Protein 1E7N (pdb70)

Foldseek 3Di:
DWWKKKFALAFPRDHDIFMDGFWDQFPCVSVRPFRRWMATCQAWKWWAQHGHNDHDIWIRHHDIGRGQCRTPVDVPDRHTTIMGGDDDD/DFWKKKFAQAFPRDHDMFMDRFKDQFPVVRVRPFGHWMATQQAWKKWALHGRRDHDIWTRHHGIGRGQCSTDDPPDDSHTTIMGGDDDD

GO terms:
  GO:0005212 structural constituent of eye lens (F, IDA)
  GO:0043010 camera-type eye development (P, IMP)
  GO:0007601 visual perception (P, IMP)
  GO:0042802 identical protein binding (F, IPI)

InterPro domains:
  IPR001064 Beta/gamma crystallin [PF00030] (18-100)
  IPR001064 Beta/gamma crystallin [PF00030] (108-190)
  IPR001064 Beta/gamma crystallin [PR01367] (54-73)
  IPR001064 Beta/gamma crystallin [PR01367] (74-88)
  IPR001064 Beta/gamma crystallin [PR01367] (109-128)
  IPR001064 Beta/gamma crystallin [PR01367] (168-177)
  IPR001064 Beta/gamma crystallin [PS50915] (17-56)
  IPR001064 Beta/gamma crystallin [PS50915] (57-101)
  IPR001064 Beta/gamma crystallin [PS50915] (107-148)
  IPR001064 Beta/gamma crystallin [PS50915] (149-191)
  IPR001064 Beta/gamma crystallin [SM00247] (18-100)
  IPR001064 Beta/gamma crystallin [SM00247] (108-190)
  IPR011024 Gamma-crystallin-like [SSF49695] (17-191)
  IPR050252 Beta/Gamma-Crystallin [PTHR11818] (18-202)

Sequence (178 aa):
LNPKIIIFEQENFQGHSHELSGPCPNLKETGMEKAGSVLVQAGPWVGYEQANCKGEQFVFEKGEYPRWDSWTSSRRTDSLSSLRPIKVDLNPKIIIFEQENFQGHSHELSGPCPNLKETGMEKAGSVLVQAGPWVGYEQANCKGEQFVFEKGEYPRWDSWTSSRRTDSLSSLRPIKVD

Nearest PDB structures (foldseek):
  1e7n-assembly1_B  TM=9.962E-01  e=2.496E-16  Mus musculus
  1bd7-assembly1_A  TM=9.843E-01  e=2.765E-14  Rattus norvegicus
  1ytq-assembly1_A  TM=9.672E-01  e=2.472E-14  Homo sapiens
  8h0r-assembly1_A  TM=9.674E-01  e=5.367E-12  Mus musculus
  1oki-assembly1_B  TM=9.691E-01  e=1.842E-11  Homo sapiens

Radius of gyration: 16.04 Å; Cα contacts (8 Å, |Δi|>4): 507; chains: 2; bounding box: 40×38×27 Å

Secondary structure (DSSP, 8-state):
---EEEEEEEGGGEEEEEEESS-BS-GGGGT-S---EEEEEE--EEEEEETTTEEEEEEE-SEEE-STTSS-SSTT-----EEEEPPP-/---EEEEEEEGGGEEEEEEESS-BS-GGGGT-S---EEEEEE--EEEEEETTTEEEEEEE-SEEE-SHHHH--S-S-----EEEEPPP-

B-factor: mean 21.54, std 11.89, range [1.0, 64.9]

Solvent-accessible surface area: 9033 Å² total; per-residue (Å²): 141,123,36,63,0,19,2,28,17,88,74,82,53,107,48,134,61,24,106,24,81,22,103,12,73,34,2,137,135,47,49,17,153,119,9,14,0,0,36,3,68,30,13,2,0,0,0,14,54,88,41,99,36,117,1,11,16,3,9,0,7,140,28,120,28,53,109,97,58,47,8,4,98,40,85,92,34,88,45,6,27,0,0,41,25,7,147,72,115,154,77,38,71,0,20,1,33,11,74,84,86,55,109,51,140,61,24,105,21,85,21,101,15,80,52,2,163,148,48,43,18,148,101,6,7,0,0,44,3,63,25,16,3,0,0,0,14,25,94,31,77,51,112,19,2,21,1,7,0,20,138,28,118,28,48,117,93,64,52,5,7,46,22,216,103,34,70,42,5,28,0,1,43,30,7,132,68,110

Structure (mmCIF, N/CA/C/O backbone):
data_1E7N
#
_entry.id   1E7N
#
_cell.length_a   110.960
_cell.length_b   110.960
_cell.length_c   29.880
_cell.angle_alpha   90.00
_cell.angle_beta   90.00
_cell.angle_gamma   120.00
#
_symmetry.space_group_name_H-M   'P 65'
#
loop_
_entity.id
_entity.type
_entity.pdbx_description
1 polymer 'BETA-CRYSTALLIN B2'
2 water water
#
loop_
_atom_site.group_PDB
_atom_site.id
_atom_site.type_symbol
_atom_site.label_atom_id
_atom_site.label_alt_id
_atom_site.label_comp_id
_atom_site.label_asym_id
_atom_site.label_entity_id
_atom_site.label_seq_id
_atom_site.pdbx_PDB_ins_code
_atom_site.Cartn_x
_atom_site.Cartn_y
_atom_site.Cartn_z
_atom_site.occupancy
_atom_site.B_iso_or_equiv
_atom_site.auth_seq_id
_atom_site.auth_comp_id
_atom_site.auth_asym_id
_atom_site.auth_atom_id
_atom_site.pdbx_PDB_model_num
ATOM 1 N N . LEU A 1 14 ? 21.439 16.068 26.944 1.00 43.29 -2 LEU A N 1
ATOM 2 C CA . LEU A 1 14 ? 21.574 14.604 27.187 1.00 42.78 -2 LEU A CA 1
ATOM 3 C C . LEU A 1 14 ? 23.042 14.183 27.198 1.00 41.97 -2 LEU A C 1
ATOM 4 O O . LEU A 1 14 ? 23.537 13.691 28.219 1.00 42.89 -2 LEU A O 1
ATOM 6 N N . ASN A 1 15 ? 23.738 14.380 26.075 1.00 39.04 -1 ASN A N 1
ATOM 7 C CA . ASN A 1 15 ? 25.152 14.007 25.978 1.00 34.98 -1 ASN A CA 1
ATOM 8 C C . ASN A 1 15 ? 26.021 14.973 25.165 1.00 30.12 -1 ASN A C 1
ATOM 9 O O . ASN A 1 15 ? 26.380 14.692 24.024 1.00 28.88 -1 ASN A O 1
ATOM 14 N N . PRO A 1 16 ? 26.385 16.120 25.754 1.00 26.04 1 PRO A N 1
ATOM 15 C CA . PRO A 1 16 ? 27.214 17.110 25.059 1.00 22.91 1 PRO A CA 1
ATOM 16 C C . PRO A 1 16 ? 28.598 16.556 24.754 1.00 19.54 1 PRO A C 1
ATOM 17 O O . PRO A 1 16 ? 29.171 15.824 25.554 1.00 19.71 1 PRO A O 1
ATOM 21 N N . LYS A 1 17 ? 29.135 16.912 23.598 1.00 18.40 2 LYS A N 1
ATOM 22 C CA . LYS A 1 17 ? 30.457 16.451 23.216 1.00 18.29 2 LYS A CA 1
ATOM 23 C C . LYS A 1 17 ? 31.103 17.480 22.303 1.00 16.46 2 LYS A C 1
ATOM 24 O O . LYS A 1 17 ? 30.567 17.818 21.246 1.00 16.71 2 LYS A O 1
ATOM 30 N N . ILE A 1 18 ? 32.260 17.978 22.718 1.00 14.70 3 ILE A N 1
ATOM 31 C CA . ILE A 1 18 ? 32.964 18.982 21.940 1.00 12.54 3 ILE A CA 1
ATOM 32 C C . ILE A 1 18 ? 34.449 18.650 21.909 1.00 12.78 3 ILE A C 1
ATOM 33 O O . ILE A 1 18 ? 34.994 18.084 22.859 1.00 11.13 3 ILE A O 1
ATOM 38 N N . ILE A 1 19 ? 35.107 18.992 20.811 1.00 13.87 4 ILE A N 1
ATOM 39 C CA . ILE A 1 19 ? 36.524 18.694 20.687 1.00 15.97 4 ILE A CA 1
ATOM 40 C C . ILE A 1 19 ? 37.302 19.907 20.226 1.00 17.12 4 ILE A C 1
ATOM 41 O O . ILE A 1 19 ? 36.959 20.531 19.218 1.00 19.06 4 ILE A O 1
ATOM 46 N N . ILE A 1 20 ? 38.347 20.241 20.977 1.00 17.40 5 ILE A N 1
ATOM 47 C CA . ILE A 1 20 ? 39.194 21.384 20.653 1.00 17.80 5 ILE A CA 1
ATOM 48 C C . ILE A 1 20 ? 40.493 20.888 20.030 1.00 19.19 5 ILE A C 1
ATOM 49 O O . ILE A 1 20 ? 41.135 19.986 20.575 1.00 19.69 5 ILE A O 1
ATOM 54 N N . PHE A 1 21 ? 40.881 21.465 18.895 1.00 19.93 6 PHE A N 1
ATOM 55 C CA . PHE A 1 21 ? 42.124 21.062 18.244 1.00 21.18 6 PHE A CA 1
ATOM 56 C C . PHE A 1 21 ? 43.184 22.134 18.418 1.00 21.31 6 PHE A C 1
ATOM 57 O O . PHE A 1 21 ? 42.900 23.322 18.301 1.00 22.67 6 PHE A O 1
ATOM 65 N N . GLU A 1 22 ? 44.407 21.706 18.704 1.00 22.05 7 GLU A N 1
ATOM 66 C CA . GLU A 1 22 ? 45.515 22.629 18.914 1.00 24.22 7 GLU A CA 1
ATOM 67 C C . GLU A 1 22 ? 45.756 23.563 17.732 1.00 24.76 7 GLU A C 1
ATOM 68 O O . GLU A 1 22 ? 46.406 24.595 17.884 1.00 25.13 7 GLU A O 1
ATOM 74 N N . GLN A 1 23 ? 45.237 23.205 16.562 1.00 24.05 8 GLN A N 1
ATOM 75 C CA . GLN A 1 23 ? 45.415 24.024 15.370 1.00 26.23 8 GLN A CA 1
ATOM 76 C C . GLN A 1 23 ? 44.147 24.077 14.527 1.00 26.58 8 GLN A C 1
ATOM 77 O O . GLN A 1 23 ? 43.203 23.326 14.763 1.00 25.55 8 GLN A O 1
ATOM 83 N N . GLU A 1 24 ? 44.128 24.970 13.544 1.00 28.07 9 GLU A N 1
ATOM 84 C CA . GLU A 1 24 ? 42.958 25.111 12.694 1.00 32.02 9 GLU A CA 1
ATOM 85 C C . GLU A 1 24 ? 42.786 23.927 11.758 1.00 32.45 9 GLU A C 1
ATOM 86 O O . GLU A 1 24 ? 43.683 23.099 11.605 1.00 33.71 9 GLU A O 1
ATOM 92 N N . ASN A 1 25 ? 41.614 23.847 11.145 1.00 32.97 10 ASN A N 1
ATOM 93 C CA . ASN A 1 25 ? 41.303 22.768 10.224 1.00 34.11 10 ASN A CA 1
ATOM 94 C C . ASN A 1 25 ? 41.380 21.399 10.899 1.00 32.88 10 ASN A C 1
ATOM 95 O O . ASN A 1 25 ? 41.618 20.380 10.247 1.00 31.76 10 ASN A O 1
ATOM 100 N N . PHE A 1 26 ? 41.183 21.395 12.214 1.00 30.00 11 PHE A N 1
ATOM 101 C CA . PHE A 1 26 ? 41.177 20.169 12.999 1.00 28.46 11 PHE A CA 1
ATOM 102 C C . PHE A 1 26 ? 42.475 19.365 12.931 1.00 27.11 11 PHE A C 1
ATOM 103 O O . PHE A 1 26 ? 42.463 18.135 12.826 1.00 26.50 11 PHE A O 1
ATOM 111 N N . GLN A 1 27 ? 43.591 20.080 13.014 1.00 25.17 12 GLN A N 1
ATOM 112 C CA . GLN A 1 27 ? 44.924 19.484 12.977 1.00 23.50 12 GLN A CA 1
ATOM 113 C C . GLN A 1 27 ? 45.539 19.574 14.365 1.00 21.88 12 GLN A C 1
ATOM 114 O O . GLN A 1 27 ? 45.099 20.375 15.195 1.00 22.46 12 GLN A O 1
ATOM 120 N N . GLY A 1 28 ? 46.556 18.757 14.617 1.00 18.77 13 GLY A N 1
ATOM 121 C CA . GLY A 1 28 ? 47.216 18.785 15.912 1.00 16.88 13 GLY A CA 1
ATOM 122 C C . GLY A 1 28 ? 46.485 18.031 17.004 1.00 14.51 13 GLY A C 1
ATOM 123 O O . GLY A 1 28 ? 45.514 17.329 16.740 1.00 14.13 13 GLY A O 1
ATOM 124 N N . HIS A 1 29 ? 46.953 18.176 18.238 1.00 14.36 14 HIS A N 1
ATOM 125 C CA . HIS A 1 29 ? 46.339 17.494 19.367 1.00 14.52 14 HIS A CA 1
ATOM 126 C C . HIS A 1 29 ? 44.893 17.929 19.570 1.00 15.09 14 HIS A C 1
ATOM 127 O O . HIS A 1 29 ? 44.528 19.076 19.304 1.00 15.54 14 HIS A O 1
ATOM 134 N N . SER A 1 30 ? 44.074 17.001 20.051 1.00 15.07 15 SER A N 1
ATOM 135 C CA . SER A 1 30 ? 42.671 17.275 20.312 1.00 14.43 15 SER A CA 1
ATOM 136 C C . SER A 1 30 ? 42.402 17.095 21.803 1.00 14.27 15 SER A C 1
ATOM 137 O O . SER A 1 30 ? 43.168 16.431 22.514 1.00 11.70 15 SER A O 1
ATOM 140 N N . HIS A 1 31 ? 41.309 17.690 22.267 1.00 12.76 16 HIS A N 1
ATOM 141 C CA . HIS A 1 31 ? 40.927 17.624 23.667 1.00 13.86 16 HIS A CA 1
ATOM 142 C C . HIS A 1 31 ? 39.408 17.593 23.710 1.00 15.38 16 HIS A C 1
ATOM 143 O O . HIS A 1 31 ? 38.739 18.571 23.342 1.00 16.19 16 HIS A O 1
ATOM 150 N N . GLU A 1 32 ? 38.876 16.456 24.152 1.00 13.42 17 GLU A N 1
ATOM 151 C CA . GLU A 1 32 ? 37.441 16.225 24.211 1.00 11.98 17 GLU A CA 1
ATOM 152 C C . GLU A 1 32 ? 36.795 16.544 25.559 1.00 12.56 17 GLU A C 1
ATOM 153 O O . GLU A 1 32 ? 37.327 16.202 26.615 1.00 11.59 17 GLU A O 1
ATOM 159 N N . LEU A 1 33 ? 35.638 17.199 25.512 1.00 12.91 18 LEU A N 1
ATOM 160 C CA . LEU A 1 33 ? 34.900 17.545 26.719 1.00 12.76 18 LEU A CA 1
ATOM 161 C C . LEU A 1 33 ? 33.442 17.098 26.595 1.00 14.45 18 LEU A C 1
ATOM 162 O O . LEU A 1 33 ? 32.897 17.001 25.493 1.00 12.49 18 LEU A O 1
ATOM 167 N N . SER A 1 34 ? 32.817 16.820 27.736 1.00 14.78 19 SER A N 1
ATOM 168 C CA . SER A 1 34 ? 31.424 16.396 27.770 1.00 13.70 19 SER A CA 1
ATOM 169 C C . SER A 1 34 ? 30.749 17.115 28.930 1.00 14.72 19 SER A C 1
ATOM 170 O O . SER A 1 34 ? 29.594 16.850 29.256 1.00 17.44 19 SER A O 1
ATOM 173 N N . GLY A 1 35 ? 31.486 18.024 29.555 1.00 14.86 20 GLY A N 1
ATOM 174 C CA . GLY A 1 35 ? 30.950 18.768 30.675 1.00 12.47 20 GLY A CA 1
ATOM 175 C C . GLY A 1 35 ? 31.767 20.016 30.930 1.00 14.10 20 GLY A C 1
ATOM 176 O O . GLY A 1 35 ? 32.779 20.240 30.270 1.00 14.61 20 GLY A O 1
ATOM 177 N N . PRO A 1 36 ? 31.357 20.850 31.891 1.00 14.58 21 PRO A N 1
ATOM 178 C CA . PRO A 1 36 ? 32.082 22.083 32.207 1.00 14.89 21 PRO A CA 1
ATOM 179 C C . PRO A 1 36 ? 33.573 21.861 32.431 1.00 16.46 21 PRO A C 1
ATOM 180 O O . PRO A 1 36 ? 33.986 20.828 32.968 1.00 18.69 21 PRO A O 1
ATOM 184 N N . CYS A 1 37 ? 34.370 22.836 32.005 1.00 16.44 22 CYS A N 1
ATOM 185 C CA . CYS A 1 37 ? 35.821 22.823 32.181 1.00 15.99 22 CYS A CA 1
ATOM 186 C C . CYS A 1 37 ? 36.217 24.268 32.468 1.00 17.14 22 CYS A C 1
ATOM 187 O O . CYS A 1 37 ? 36.206 25.114 31.570 1.00 17.91 22 CYS A O 1
ATOM 190 N N . PRO A 1 38 ? 36.549 24.577 33.731 1.00 18.34 23 PRO A N 1
ATOM 191 C CA . PRO A 1 38 ? 36.942 25.935 34.122 1.00 17.91 23 PRO A CA 1
ATOM 192 C C . PRO A 1 38 ? 38.292 26.411 33.595 1.00 18.62 23 PRO A C 1
ATOM 193 O O . PRO A 1 38 ? 38.545 27.613 33.545 1.00 19.98 23 PRO A O 1
ATOM 197 N N . ASN A 1 39 ? 39.160 25.487 33.197 1.00 18.40 24 ASN A N 1
ATOM 198 C CA . ASN A 1 39 ? 40.467 25.890 32.683 1.00 19.78 24 ASN A CA 1
ATOM 199 C C . ASN A 1 39 ? 40.983 24.894 31.648 1.00 20.34 24 ASN A C 1
ATOM 200 O O . ASN A 1 39 ? 41.461 23.812 32.000 1.00 19.90 24 ASN A O 1
ATOM 205 N N . LEU A 1 40 ? 40.894 25.273 30.375 1.00 18.52 25 LEU A N 1
ATOM 206 C CA . LEU A 1 40 ? 41.319 24.414 29.277 1.00 18.88 25 LEU A CA 1
ATOM 207 C C . LEU A 1 40 ? 42.772 23.951 29.337 1.00 20.67 25 LEU A C 1
ATOM 208 O O . LEU A 1 40 ? 43.104 22.888 28.812 1.00 20.83 25 LEU A O 1
ATOM 213 N N . LYS A 1 41 ? 43.638 24.731 29.977 1.00 21.32 26 LYS A N 1
ATOM 214 C CA . LYS A 1 41 ? 45.041 24.347 30.077 1.00 23.91 26 LYS A CA 1
ATOM 215 C C . LYS A 1 41 ? 45.179 23.038 30.864 1.00 23.91 26 LYS A C 1
ATOM 216 O O . LYS A 1 41 ? 46.190 22.340 30.752 1.00 24.82 26 LYS A O 1
ATOM 222 N N . GLU A 1 42 ? 44.164 22.704 31.654 1.00 22.08 27 GLU A N 1
ATOM 223 C CA . GLU A 1 42 ? 44.194 21.473 32.432 1.00 22.86 27 GLU A CA 1
ATOM 224 C C . GLU A 1 42 ? 44.019 20.240 31.542 1.00 21.63 27 GLU A C 1
ATOM 225 O O . GLU A 1 42 ? 44.180 19.105 31.997 1.00 20.06 27 GLU A O 1
ATOM 231 N N . THR A 1 43 ? 43.687 20.464 30.276 1.00 19.97 28 THR A N 1
ATOM 232 C CA . THR A 1 43 ? 43.528 19.363 29.332 1.00 20.86 28 THR A CA 1
ATOM 233 C C . THR A 1 43 ? 44.813 19.276 28.508 1.00 22.69 28 THR A C 1
ATOM 234 O O . THR A 1 43 ? 44.957 18.412 27.638 1.00 21.36 28 THR A O 1
ATOM 238 N N . GLY A 1 44 A 45.741 20.189 28.790 1.00 23.74 28 GLY A N 1
ATOM 239 C CA . GLY A 1 44 A 47.000 20.217 28.072 1.00 23.90 28 GLY A CA 1
ATOM 240 C C . GLY A 1 44 A 46.901 21.059 26.815 1.00 25.32 28 GLY A C 1
ATOM 241 O O . GLY A 1 44 A 47.851 21.140 26.038 1.00 24.11 28 GLY A O 1
ATOM 242 N N . MET A 1 45 ? 45.748 21.686 26.605 1.00 26.39 29 MET A N 1
ATOM 243 C CA . MET A 1 45 ? 45.560 22.525 25.429 1.00 28.77 29 MET A CA 1
ATOM 244 C C . MET A 1 45 ? 46.421 23.784 25.548 1.00 30.38 29 MET A C 1
ATOM 245 O O . MET A 1 45 ? 46.325 24.526 26.526 1.00 30.13 29 MET A O 1
ATOM 250 N N . GLU A 1 46 ? 47.270 24.015 24.554 1.00 32.39 30 GLU A N 1
ATOM 251 C CA . GLU A 1 46 ? 48.136 25.187 24.554 1.00 36.04 30 GLU A CA 1
ATOM 252 C C . GLU A 1 46 ? 47.381 26.330 23.891 1.00 35.84 30 GLU A C 1
ATOM 253 O O . GLU A 1 46 ? 47.495 27.483 24.298 1.00 37.06 30 GLU A O 1
ATOM 259 N N . LYS A 1 47 ? 46.603 25.999 22.867 1.00 35.31 31 LYS A N 1
ATOM 260 C CA . LYS A 1 47 ? 45.825 27.000 22.149 1.00 33.90 31 LYS A CA 1
ATOM 261 C C . LYS A 1 47 ? 44.675 26.356 21.386 1.00 30.43 31 LYS A C 1
ATOM 262 O O . LYS A 1 47 ? 44.767 25.211 20.956 1.00 30.88 31 LYS A O 1
ATOM 268 N N . ALA A 1 48 ? 43.588 27.099 21.227 1.00 28.35 32 ALA A N 1
ATOM 269 C CA . ALA A 1 48 ? 42.417 26.602 20.522 1.00 26.94 32 ALA A CA 1
ATOM 270 C C . ALA A 1 48 ? 42.479 26.971 19.041 1.00 26.31 32 ALA A C 1
ATOM 271 O O . ALA A 1 48 ? 42.031 28.049 18.640 1.00 27.02 32 ALA A O 1
ATOM 273 N N . GLY A 1 49 ? 43.032 26.067 18.235 1.00 25.18 33 GLY A N 1
ATOM 274 C CA . GLY A 1 49 ? 43.153 26.303 16.806 1.00 21.42 33 GLY A CA 1
ATOM 275 C C . GLY A 1 49 ? 41.854 26.141 16.046 1.00 21.04 33 GLY A C 1
ATOM 276 O O . GLY A 1 49 ? 41.571 26.911 15.124 1.00 22.72 33 GLY A O 1
ATOM 277 N N . SER A 1 50 ? 41.065 25.134 16.414 1.00 19.08 34 SER A N 1
ATOM 278 C CA . SER A 1 50 ? 39.784 24.893 15.758 1.00 17.37 34 SER A CA 1
ATOM 279 C C . SER A 1 50 ? 38.874 24.103 16.684 1.00 16.50 34 SER A C 1
ATOM 280 O O . SER A 1 50 ? 39.338 23.473 17.633 1.00 15.26 34 SER A O 1
ATOM 283 N N . VAL A 1 51 ? 37.574 24.138 16.400 1.00 16.94 35 VAL A N 1
ATOM 284 C CA . VAL A 1 51 ? 36.596 23.469 17.244 1.00 18.00 35 VAL A CA 1
ATOM 285 C C . VAL A 1 51 ? 35.581 22.623 16.483 1.00 19.73 35 VAL A C 1
ATOM 286 O O . VAL A 1 51 ? 35.064 23.029 15.441 1.00 20.53 35 VAL A O 1
ATOM 290 N N . LEU A 1 52 ? 35.293 21.448 17.030 1.00 19.74 36 LEU A N 1
ATOM 291 C CA . LEU A 1 52 ? 34.328 20.534 16.436 1.00 20.10 36 LEU A CA 1
ATOM 292 C C . LEU A 1 52 ? 33.269 20.188 17.484 1.00 20.55 36 LEU A C 1
ATOM 293 O O . LEU A 1 52 ? 33.585 19.661 18.554 1.00 19.87 36 LEU A O 1
ATOM 298 N N . VAL A 1 53 ? 32.013 20.489 17.175 1.00 18.48 37 VAL A N 1
ATOM 299 C CA . VAL A 1 53 ? 30.929 20.216 18.103 1.00 20.63 37 VAL A CA 1
ATOM 300 C C . VAL A 1 53 ? 30.090 19.018 17.650 1.00 22.47 37 VAL A C 1
ATOM 301 O O . VAL A 1 53 ? 29.367 19.101 16.663 1.00 24.31 37 VAL A O 1
ATOM 305 N N . GLN A 1 54 ? 30.191 17.909 18.380 1.00 23.72 38 GLN A N 1
ATOM 306 C CA . GLN A 1 54 ? 29.451 16.691 18.046 1.00 24.45 38 GLN A CA 1
ATOM 307 C C . GLN A 1 54 ? 28.021 16.792 18.551 1.00 21.63 38 GLN A C 1
ATOM 308 O O . GLN A 1 54 ? 27.083 16.392 17.878 1.00 21.81 38 GLN A O 1
ATOM 314 N N . ALA A 1 55 ? 27.872 17.320 19.757 1.00 20.87 39 ALA A N 1
ATOM 315 C CA . ALA A 1 55 ? 26.562 17.483 20.377 1.00 21.20 39 ALA A CA 1
ATOM 316 C C . ALA A 1 55 ? 26.635 18.722 21.261 1.00 21.47 39 ALA A C 1
ATOM 317 O O . ALA A 1 55 ? 27.360 18.735 22.258 1.00 19.92 39 ALA A O 1
ATOM 319 N N . GLY A 1 56 ? 25.888 19.761 20.884 1.00 22.04 40 GLY A N 1
ATOM 320 C CA . GLY A 1 56 ? 25.894 21.003 21.638 1.00 21.52 40 GLY A CA 1
ATOM 321 C C . GLY A 1 56 ? 24.521 21.482 22.071 1.00 22.93 40 GLY A C 1
ATOM 322 O O . GLY A 1 56 ? 23.596 20.681 22.225 1.00 24.44 40 GLY A O 1
ATOM 323 N N . PRO A 1 57 ? 24.345 22.798 22.256 1.00 21.23 41 PRO A N 1
ATOM 324 C CA . PRO A 1 57 ? 25.372 23.826 22.073 1.00 19.28 41 PRO A CA 1
ATOM 325 C C . PRO A 1 57 ? 26.262 24.067 23.299 1.00 17.16 41 PRO A C 1
ATOM 326 O O . PRO A 1 57 ? 25.930 23.679 24.423 1.00 14.27 41 PRO A O 1
ATOM 330 N N . TRP A 1 58 ? 27.396 24.717 23.058 1.00 15.63 42 TRP A N 1
ATOM 331 C CA . TRP A 1 58 ? 28.349 25.044 24.113 1.00 15.17 42 TRP A CA 1
ATOM 332 C C . TRP A 1 58 ? 28.617 26.543 24.094 1.00 15.27 42 TRP A C 1
ATOM 333 O O . TRP A 1 58 ? 28.306 27.236 23.124 1.00 13.86 42 TRP A O 1
ATOM 344 N N . VAL A 1 59 ? 29.201 27.035 25.177 1.00 14.00 43 VAL A N 1
ATOM 345 C CA . VAL A 1 59 ? 29.577 28.428 25.258 1.00 13.99 43 VAL A CA 1
ATOM 346 C C . VAL A 1 59 ? 31.009 28.459 25.788 1.00 15.17 43 VAL A C 1
ATOM 347 O O . VAL A 1 59 ? 31.310 27.855 26.823 1.00 15.10 43 VAL A O 1
ATOM 351 N N . GLY A 1 60 ? 31.893 29.129 25.049 1.00 15.25 44 GLY A N 1
ATOM 352 C CA . GLY A 1 60 ? 33.283 29.249 25.456 1.00 14.42 44 GLY A CA 1
ATOM 353 C C . GLY A 1 60 ? 33.548 30.652 25.976 1.00 16.23 44 GLY A C 1
ATOM 354 O O . GLY A 1 60 ? 32.900 31.602 25.539 1.00 17.12 44 GLY A O 1
ATOM 355 N N . TYR A 1 61 ? 34.490 30.794 26.905 1.00 17.70 45 TYR A N 1
ATOM 356 C CA . TYR A 1 61 ? 34.812 32.104 27.473 1.00 18.34 45 TYR A CA 1
ATOM 357 C C . TYR A 1 61 ? 36.280 32.463 27.277 1.00 20.18 45 TYR A C 1
ATOM 358 O O . TYR A 1 61 ? 37.145 31.588 27.240 1.00 19.89 45 TYR A O 1
ATOM 367 N N . GLU A 1 62 ? 36.556 33.758 27.163 1.00 21.98 46 GLU A N 1
ATOM 368 C CA . GLU A 1 62 ? 37.920 34.235 26.974 1.00 22.70 46 GLU A CA 1
ATOM 369 C C . GLU A 1 62 ? 38.785 33.972 28.206 1.00 22.39 46 GLU A C 1
ATOM 370 O O . GLU A 1 62 ? 39.967 33.653 28.089 1.00 21.58 46 GLU A O 1
ATOM 376 N N . GLN A 1 63 ? 38.193 34.103 29.387 1.00 21.39 47 GLN A N 1
ATOM 377 C CA . GLN A 1 63 ? 38.929 33.891 30.623 1.00 21.97 47 GLN A CA 1
ATOM 378 C C . GLN A 1 63 ? 38.538 32.579 31.290 1.00 21.07 47 GLN A C 1
ATOM 379 O O . GLN A 1 63 ? 37.521 31.966 30.951 1.00 18.95 47 GLN A O 1
ATOM 385 N N . ALA A 1 64 ? 39.358 32.163 32.249 1.00 19.17 48 ALA A N 1
ATOM 386 C CA . ALA A 1 64 ? 39.123 30.932 32.983 1.00 18.59 48 ALA A CA 1
ATOM 387 C C . ALA A 1 64 ? 37.864 31.051 33.825 1.00 18.66 48 ALA A C 1
ATOM 388 O O . ALA A 1 64 ? 37.331 32.142 34.014 1.00 19.05 48 ALA A O 1
ATOM 390 N N . ASN A 1 65 ? 37.388 29.917 34.322 1.00 19.36 49 ASN A N 1
ATOM 391 C CA . ASN A 1 65 ? 36.200 29.880 35.162 1.00 21.31 49 ASN A CA 1
ATOM 392 C C . ASN A 1 65 ? 34.956 30.508 34.555 1.00 20.45 49 ASN A C 1
ATOM 393 O O . ASN A 1 65 ? 34.189 31.167 35.257 1.00 17.81 49 ASN A O 1
ATOM 398 N N . CYS A 1 66 ? 34.766 30.299 33.256 1.00 19.20 50 CYS A N 1
ATOM 399 C CA . CYS A 1 66 ? 33.609 30.824 32.547 1.00 17.83 50 CYS A CA 1
ATOM 400 C C . CYS A 1 66 ? 33.380 32.309 32.779 1.00 17.33 50 CYS A C 1
ATOM 401 O O . CYS A 1 66 ? 32.266 32.740 33.042 1.00 19.30 50 CYS A O 1
ATOM 404 N N . LYS A 1 67 ? 34.444 33.092 32.679 1.00 17.52 51 LYS A N 1
ATOM 405 C CA . LYS A 1 67 ? 34.343 34.535 32.851 1.00 18.65 51 LYS A CA 1
ATOM 406 C C . LYS A 1 67 ? 34.812 35.211 31.567 1.00 16.64 51 LYS A C 1
ATOM 407 O O . LYS A 1 67 ? 35.558 34.622 30.785 1.00 15.29 51 LYS A O 1
ATOM 413 N N . GLY A 1 68 ? 34.368 36.444 31.350 1.00 14.39 52 GLY A N 1
ATOM 414 C CA . GLY A 1 68 ? 34.790 37.166 30.167 1.00 12.33 52 GLY A CA 1
ATOM 415 C C . GLY A 1 68 ? 33.903 37.006 28.948 1.00 13.60 52 GLY A C 1
ATOM 416 O O . GLY A 1 68 ? 32.778 36.512 29.035 1.00 13.15 52 GLY A O 1
ATOM 417 N N . GLU A 1 69 ? 34.426 37.419 27.798 1.00 12.95 53 GLU A N 1
ATOM 418 C CA . GLU A 1 69 ? 33.685 37.351 26.552 1.00 14.25 53 GLU A CA 1
ATOM 419 C C . GLU A 1 69 ? 33.252 35.927 26.205 1.00 13.51 53 GLU A C 1
ATOM 420 O O . GLU A 1 69 ? 34.027 34.968 26.335 1.00 10.44 53 GLU A O 1
ATOM 426 N N . GLN A 1 70 ? 32.002 35.810 25.758 1.00 11.49 54 GLN A N 1
ATOM 427 C CA . GLN A 1 70 ? 31.407 34.527 25.400 1.00 9.36 54 GLN A CA 1
ATOM 428 C C . GLN A 1 70 ? 31.424 34.260 23.905 1.00 10.00 54 GLN A C 1
ATOM 429 O O . GLN A 1 70 ? 31.404 35.188 23.096 1.00 10.93 54 GLN A O 1
ATOM 435 N N . PHE A 1 71 ? 31.446 32.980 23.549 1.00 10.20 55 PHE A N 1
ATOM 436 C CA . PHE A 1 71 ? 31.452 32.552 22.153 1.00 10.34 55 PHE A CA 1
ATOM 437 C C . PHE A 1 71 ? 30.562 31.320 22.097 1.00 12.06 55 PHE A C 1
ATOM 438 O O . PHE A 1 71 ? 30.820 30.333 22.796 1.00 10.83 55 PHE A O 1
ATOM 446 N N . VAL A 1 72 ? 29.511 31.371 21.283 1.00 12.32 56 VAL A N 1
ATOM 447 C CA . VAL A 1 72 ? 28.602 30.235 21.181 1.00 13.70 56 VAL A CA 1
ATOM 448 C C . VAL A 1 72 ? 29.030 29.222 20.130 1.00 15.37 56 VAL A C 1
ATOM 449 O O . VAL A 1 72 ? 29.298 29.575 18.984 1.00 15.72 56 VAL A O 1
ATOM 453 N N . PHE A 1 73 ? 29.094 27.957 20.533 1.00 16.31 57 PHE A N 1
ATOM 454 C CA . PHE A 1 73 ? 29.462 26.890 19.616 1.00 17.25 57 PHE A CA 1
ATOM 455 C C . PHE A 1 73 ? 28.295 25.932 19.477 1.00 19.39 57 PHE A C 1
ATOM 456 O O . PHE A 1 73 ? 27.850 25.324 20.457 1.00 20.25 57 PHE A O 1
ATOM 464 N N . GLU A 1 74 ? 27.798 25.803 18.254 1.00 20.31 58 GLU A N 1
ATOM 465 C CA . GLU A 1 74 ? 26.679 24.916 17.985 1.00 22.49 58 GLU A CA 1
ATOM 466 C C . GLU A 1 74 ? 27.159 23.696 17.200 1.00 22.50 58 GLU A C 1
ATOM 467 O O . GLU A 1 74 ? 28.278 23.695 16.674 1.00 20.24 58 GLU A O 1
ATOM 473 N N . LYS A 1 75 ? 26.331 22.655 17.140 1.00 23.62 59 LYS A N 1
ATOM 474 C CA . LYS A 1 75 ? 26.705 21.440 16.418 1.00 25.59 59 LYS A CA 1
ATOM 475 C C . LYS A 1 75 ? 27.198 21.803 15.025 1.00 25.76 59 LYS A C 1
ATOM 476 O O . LYS A 1 75 ? 26.501 22.480 14.266 1.00 26.94 59 LYS A O 1
ATOM 482 N N . GLY A 1 76 ? 28.409 21.364 14.699 1.00 23.66 60 GLY A N 1
ATOM 483 C CA . GLY A 1 76 ? 28.979 21.679 13.406 1.00 24.56 60 GLY A CA 1
ATOM 484 C C . GLY A 1 76 ? 30.477 21.861 13.523 1.00 26.67 60 GLY A C 1
ATOM 485 O O . GLY A 1 76 ? 31.069 21.478 14.532 1.00 27.65 60 GLY A O 1
ATOM 486 N N . GLU A 1 77 ? 31.094 22.465 12.513 1.00 26.08 61 GLU A N 1
ATOM 487 C CA . GLU A 1 77 ? 32.537 22.647 12.524 1.00 27.60 61 GLU A CA 1
ATOM 488 C C . GLU A 1 77 ? 32.986 24.108 12.543 1.00 27.69 61 GLU A C 1
ATOM 489 O O . GLU A 1 77 ? 32.367 24.967 11.920 1.00 29.60 61 GLU A O 1
ATOM 495 N N . TYR A 1 78 ? 34.070 24.374 13.267 1.00 26.37 62 TYR A N 1
ATOM 496 C CA . TYR A 1 78 ? 34.636 25.713 13.374 1.00 24.32 62 TYR A CA 1
ATOM 497 C C . TYR A 1 78 ? 36.119 25.597 13.055 1.00 24.86 62 TYR A C 1
ATOM 498 O O . TYR A 1 78 ? 36.961 25.578 13.950 1.00 25.70 62 TYR A O 1
ATOM 507 N N . PRO A 1 79 ? 36.452 25.531 11.755 1.00 25.23 63 PRO A N 1
ATOM 508 C CA . PRO A 1 79 ? 37.804 25.403 11.200 1.00 25.10 63 PRO A CA 1
ATOM 509 C C . PRO A 1 79 ? 38.863 26.424 11.580 1.00 26.08 63 PRO A C 1
ATOM 510 O O . PRO A 1 79 ? 40.053 26.119 11.522 1.00 24.24 63 PRO A O 1
ATOM 514 N N . ARG A 1 80 ? 38.455 27.630 11.965 1.00 29.57 64 ARG A N 1
ATOM 515 C CA . ARG A 1 80 ? 39.443 28.649 12.310 1.00 32.57 64 ARG A CA 1
ATOM 516 C C . ARG A 1 80 ? 38.943 29.680 13.319 1.00 34.36 64 ARG A C 1
ATOM 517 O O . ARG A 1 80 ? 37.738 29.858 13.495 1.00 30.79 64 ARG A O 1
ATOM 525 N N . TRP A 1 81 ? 39.891 30.355 13.970 1.00 38.19 65 TRP A N 1
ATOM 526 C CA . TRP A 1 81 ? 39.591 31.360 14.986 1.00 42.18 65 TRP A CA 1
ATOM 527 C C . TRP A 1 81 ? 38.666 32.482 14.555 1.00 42.41 65 TRP A C 1
ATOM 528 O O . TRP A 1 81 ? 38.345 33.337 15.367 1.00 45.07 65 TRP A O 1
ATOM 539 N N . ASP A 1 82 ? 38.251 32.509 13.293 1.00 42.13 66 ASP A N 1
ATOM 540 C CA . ASP A 1 82 ? 37.348 33.560 12.837 1.00 40.38 66 ASP A CA 1
ATOM 541 C C . ASP A 1 82 ? 35.994 32.973 12.467 1.00 38.48 66 ASP A C 1
ATOM 542 O O . ASP A 1 82 ? 35.237 33.573 11.714 1.00 39.65 66 ASP A O 1
ATOM 547 N N . SER A 1 83 ? 35.697 31.800 13.016 1.00 36.87 67 SER A N 1
ATOM 548 C CA . SER A 1 83 ? 34.438 31.107 12.762 1.00 36.22 67 SER A CA 1
ATOM 549 C C . SER A 1 83 ? 33.467 31.232 13.938 1.00 35.24 67 SER A C 1
ATOM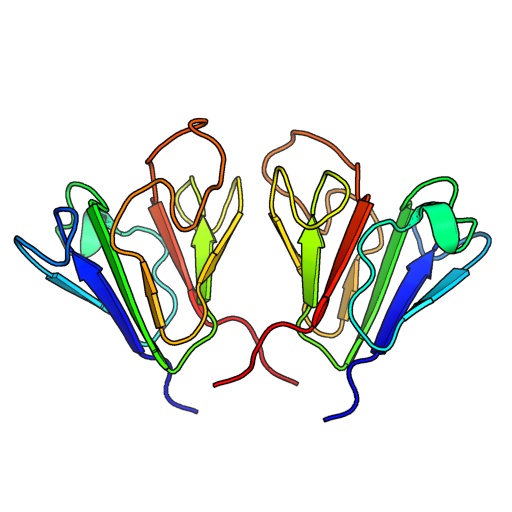 550 O O . SER A 1 83 ? 32.263 31.024 13.785 1.00 33.08 67 SER A O 1
ATOM 553 N N . TRP A 1 84 ? 34.000 31.563 15.110 1.00 35.06 68 TRP A N 1
ATOM 554 C CA . TRP A 1 84 ? 33.198 31.700 16.321 1.00 35.96 68 TRP A CA 1
ATOM 555 C C . TRP A 1 84 ? 33.232 33.113 16.893 1.00 39.38 68 TRP A C 1
ATOM 556 O O . TRP A 1 84 ? 32.321 33.528 17.609 1.00 39.80 68 TRP A O 1
ATOM 567 N N . THR A 1 85 ? 34.299 33.839 16.587 1.00 42.95 69 THR A N 1
ATOM 568 C CA . THR A 1 85 ? 34.446 35.216 17.023 1.00 48.05 69 THR A CA 1
ATOM 569 C C . THR A 1 85 ? 34.651 36.007 15.739 1.00 52.47 69 THR A C 1
ATOM 570 O O . THR A 1 85 ? 35.782 36.205 15.284 1.00 53.93 69 THR A O 1
ATOM 574 N N . SER A 1 86 ? 33.541 36.434 15.143 1.00 55.85 70 SER A N 1
ATOM 575 C CA . SER A 1 86 ? 33.568 37.190 13.893 1.00 59.26 70 SER A CA 1
ATOM 576 C C . SER A 1 86 ? 34.366 38.490 13.994 1.00 60.02 70 SER A C 1
ATOM 577 O O . SER A 1 86 ? 34.177 39.409 13.196 1.00 60.25 70 SER A O 1
ATOM 580 N N . SER A 1 87 A 35.260 38.557 14.975 1.00 60.62 70 SER A N 1
ATOM 581 C CA . SER A 1 87 A 36.095 39.731 15.181 1.00 61.61 70 SER A CA 1
ATOM 582 C C . SER A 1 87 A 37.469 39.261 15.632 1.00 61.76 70 SER A C 1
ATOM 583 O O . SER A 1 87 A 37.581 38.333 16.431 1.00 62.53 70 SER A O 1
ATOM 586 N N . ARG A 1 88 ? 38.514 39.894 15.114 1.00 61.98 71 ARG A N 1
ATOM 587 C CA . ARG A 1 88 ? 39.876 39.527 15.483 1.00 62.40 71 ARG A CA 1
ATOM 588 C C . ARG A 1 88 ? 40.248 40.192 16.803 1.00 62.24 71 ARG A C 1
ATOM 589 O O . ARG A 1 88 ? 41.321 40.780 16.934 1.00 63.03 71 ARG A O 1
ATOM 591 N N . ARG A 1 89 A 39.351 40.097 17.778 1.00 62.02 71 ARG A N 1
ATOM 592 C CA . ARG A 1 89 A 39.567 40.694 19.092 1.00 61.93 71 ARG A CA 1
ATOM 593 C C . ARG A 1 89 A 40.634 39.928 19.854 1.00 61.66 71 ARG A C 1
ATOM 594 O O . ARG A 1 89 A 41.536 40.515 20.455 1.00 60.96 71 ARG A O 1
ATOM 602 N N . THR A 1 90 ? 40.506 38.606 19.829 1.00 60.88 72 THR A N 1
ATOM 603 C CA . THR A 1 90 ? 41.436 37.715 20.502 1.00 59.43 72 THR A CA 1
ATOM 604 C C . THR A 1 90 ? 41.183 36.293 20.018 1.00 58.90 72 THR A C 1
ATOM 605 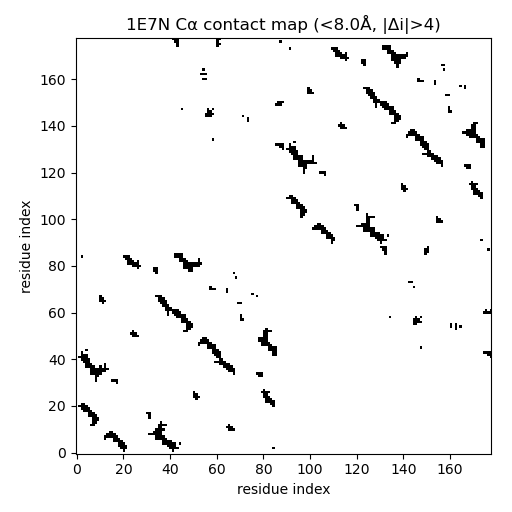O O . THR A 1 90 ? 40.166 36.015 19.383 1.00 58.40 72 THR A O 1
ATOM 609 N N . ASP A 1 91 ? 42.119 35.399 20.315 1.00 58.69 73 ASP A N 1
ATOM 610 C CA . ASP A 1 91 ? 42.007 33.999 19.918 1.00 56.50 73 ASP A CA 1
ATOM 611 C C . ASP A 1 91 ? 41.910 33.130 21.168 1.00 53.96 73 ASP A C 1
ATOM 612 O O . ASP A 1 91 ? 41.631 31.929 21.084 1.00 54.40 73 ASP A O 1
ATOM 617 N N . SER A 1 92 ? 42.144 33.747 22.324 1.00 48.76 74 SER A N 1
ATOM 618 C CA . SER A 1 92 ? 42.100 33.041 23.594 1.00 43.48 74 SER A CA 1
ATOM 619 C C . SER A 1 92 ? 40.749 32.407 23.922 1.00 39.15 74 SER A C 1
ATOM 620 O O . SER A 1 92 ? 39.682 33.007 23.748 1.00 37.64 74 SER A O 1
ATOM 623 N N . LEU A 1 93 ? 40.830 31.178 24.407 1.00 31.51 75 LEU A N 1
ATOM 624 C CA . LEU A 1 93 ? 39.675 30.401 24.806 1.00 25.62 75 LEU A CA 1
ATOM 625 C C . LEU A 1 93 ? 40.176 29.704 26.067 1.00 22.17 75 LEU A C 1
ATOM 626 O O . LEU A 1 93 ? 41.054 28.845 25.994 1.00 20.99 75 LEU A O 1
ATOM 631 N N . SER A 1 94 ? 39.644 30.086 27.224 1.00 18.60 76 SER A N 1
ATOM 632 C CA . SER A 1 94 ? 40.106 29.500 28.474 1.00 18.00 76 SER A CA 1
ATOM 633 C C . SER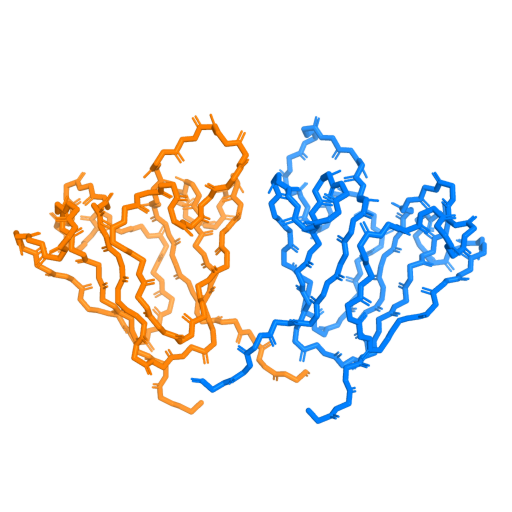 A 1 94 ? 39.153 28.565 29.212 1.00 16.83 76 SER A C 1
ATOM 634 O O . SER A 1 94 ? 39.597 27.742 30.011 1.00 17.84 76 SER A O 1
ATOM 637 N N . SER A 1 95 ? 37.854 28.692 28.968 1.00 14.26 77 SER A N 1
ATOM 638 C CA . SER A 1 95 ? 36.891 27.807 29.616 1.00 15.43 77 SER A CA 1
ATOM 639 C C . SER A 1 95 ? 35.695 27.547 28.705 1.00 15.07 77 SER A C 1
ATOM 640 O O . SER A 1 95 ? 35.399 28.343 27.809 1.00 16.32 77 SER A O 1
ATOM 643 N N . LEU A 1 96 ? 35.030 26.420 28.933 1.00 12.76 78 LEU A N 1
ATOM 644 C CA . LEU A 1 96 ? 33.888 25.998 28.129 1.00 12.53 78 LEU A CA 1
ATOM 645 C C . LEU A 1 96 ? 32.872 25.250 28.974 1.00 11.81 78 LEU A C 1
ATOM 646 O O . LEU A 1 96 ? 33.229 24.609 29.960 1.00 13.19 78 LEU A O 1
ATOM 651 N N . ARG A 1 97 ? 31.609 25.309 28.573 1.00 11.92 79 ARG A N 1
ATOM 652 C CA . ARG A 1 97 ? 30.567 24.579 29.289 1.00 13.13 79 ARG A CA 1
ATOM 653 C C . ARG A 1 97 ? 29.371 24.370 28.383 1.00 13.79 79 ARG A C 1
ATOM 654 O O . ARG A 1 97 ? 29.135 25.148 27.457 1.00 15.34 79 ARG A O 1
ATOM 662 N N . PRO A 1 98 ? 28.608 23.298 28.620 1.00 13.29 80 PRO A N 1
ATOM 663 C CA . PRO A 1 98 ? 27.435 23.065 27.780 1.00 15.86 80 PRO A CA 1
ATOM 664 C C . PRO A 1 98 ? 26.401 24.131 28.149 1.00 15.37 80 PRO A C 1
ATOM 665 O O . PRO A 1 98 ? 26.331 24.564 29.305 1.00 14.97 80 PRO A O 1
ATOM 669 N N . ILE A 1 99 ? 25.615 24.568 27.177 1.00 16.30 81 ILE A N 1
ATOM 670 C CA . ILE A 1 99 ? 24.593 25.566 27.456 1.00 17.71 81 ILE A CA 1
ATOM 671 C C . ILE A 1 99 ? 23.343 24.834 27.927 1.00 21.00 81 ILE A C 1
ATOM 672 O O . ILE A 1 99 ? 22.996 23.779 27.398 1.00 21.10 81 ILE A O 1
ATOM 677 N N . LYS A 1 100 ? 22.679 25.384 28.936 1.00 24.40 82 LYS A N 1
ATOM 678 C CA . LYS A 1 100 ? 21.480 24.755 29.473 1.00 29.14 82 LYS A CA 1
ATOM 679 C C . LYS A 1 100 ? 20.292 24.814 28.520 1.00 30.98 82 LYS A C 1
ATOM 680 O O . LYS A 1 100 ? 19.910 25.882 28.032 1.00 29.13 82 LYS A O 1
ATOM 686 N N . VAL A 1 101 ? 19.730 23.638 28.251 1.00 34.44 83 VAL A N 1
ATOM 687 C CA . VAL A 1 101 ? 18.595 23.498 27.349 1.00 38.03 83 VAL A CA 1
ATOM 688 C C . VAL A 1 101 ? 17.241 23.615 28.054 1.00 39.29 83 VAL A C 1
ATOM 689 O O . VAL A 1 101 ? 17.138 23.435 29.269 1.00 38.50 83 VAL A O 1
ATOM 693 N N . ASP A 1 102 ? 16.214 23.933 27.266 1.00 41.82 84 ASP A N 1
ATOM 694 C CA . ASP A 1 102 ? 14.846 24.126 27.746 1.00 43.73 84 ASP A CA 1
ATOM 695 C C . ASP A 1 102 ? 14.715 25.482 28.428 1.00 42.42 84 ASP A C 1
ATOM 696 O O . ASP A 1 102 ? 13.839 26.275 28.002 1.00 38.78 84 ASP A O 1
ATOM 701 N N . LEU B 1 14 ? 11.546 24.027 20.341 1.00 38.53 -2 LEU B N 1
ATOM 702 C CA . LEU B 1 14 ? 10.076 23.915 20.580 1.00 39.27 -2 LEU B CA 1
ATOM 703 C C . LEU B 1 14 ? 9.392 25.286 20.498 1.00 37.88 -2 LEU B C 1
ATOM 704 O O . LEU B 1 14 ? 9.057 25.753 19.404 1.00 39.16 -2 LEU B O 1
ATOM 706 N N . ASN B 1 15 ? 9.180 25.929 21.645 1.00 33.85 -1 ASN B N 1
ATOM 707 C CA . ASN B 1 15 ? 8.546 27.244 21.660 1.00 28.36 -1 ASN B CA 1
ATOM 708 C C . ASN B 1 15 ? 9.422 28.278 22.371 1.00 24.89 -1 ASN B C 1
ATOM 709 O O . ASN B 1 15 ? 9.139 28.683 23.499 1.00 23.11 -1 ASN B O 1
ATOM 711 N N . PRO B 1 16 ? 10.506 28.715 21.712 1.00 21.96 1 PRO B N 1
ATOM 712 C CA . PRO B 1 16 ? 11.437 29.708 22.263 1.00 20.27 1 PRO B CA 1
ATOM 713 C C . PRO B 1 16 ? 10.692 31.002 22.557 1.00 19.61 1 PRO B C 1
ATOM 714 O O . PRO B 1 16 ? 10.000 31.525 21.683 1.00 20.02 1 PRO B O 1
ATOM 718 N N . LYS B 1 17 ? 10.823 31.517 23.775 1.00 18.28 2 LYS B N 1
ATOM 719 C CA . LYS B 1 17 ? 10.157 32.764 24.135 1.00 17.58 2 LYS B CA 1
ATOM 720 C C . LYS B 1 17 ? 11.083 33.620 24.973 1.00 15.33 2 LYS B C 1
ATOM 721 O O . LYS B 1 17 ? 11.587 33.184 26.017 1.00 12.47 2 LYS B O 1
ATOM 727 N N . ILE B 1 18 ? 11.283 34.853 24.522 1.00 12.09 3 ILE B N 1
ATOM 728 C CA . ILE B 1 18 ? 12.184 35.766 25.209 1.00 10.93 3 ILE B CA 1
ATOM 729 C C . ILE B 1 18 ? 11.562 37.181 25.309 1.00 10.92 3 ILE B C 1
ATOM 730 O O . ILE B 1 18 ? 10.879 37.641 24.387 1.00 9.89 3 ILE B O 1
ATOM 735 N N . ILE B 1 19 ? 11.782 37.858 26.435 1.00 10.20 4 ILE B N 1
ATOM 736 C CA . ILE B 1 19 ? 11.227 39.199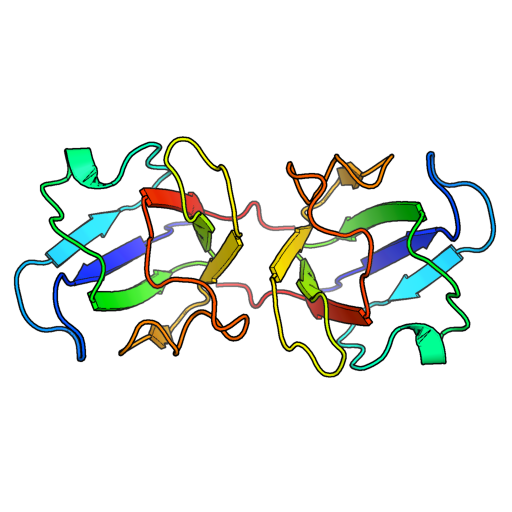 26.639 1.00 9.79 4 ILE B CA 1
ATOM 737 C C . ILE B 1 19 ? 12.261 40.202 27.138 1.00 10.86 4 ILE B C 1
ATOM 738 O O . ILE B 1 19 ? 12.939 39.964 28.143 1.00 11.79 4 ILE B O 1
ATOM 743 N N . ILE B 1 20 ? 12.370 41.331 26.437 1.00 10.81 5 ILE B N 1
ATOM 744 C CA . ILE B 1 20 ? 13.318 42.380 26.804 1.00 9.78 5 ILE B CA 1
ATOM 745 C C . ILE B 1 20 ? 12.620 43.599 27.415 1.00 10.45 5 ILE B C 1
ATOM 746 O O . ILE B 1 20 ? 11.688 44.149 26.823 1.00 8.36 5 ILE B O 1
ATOM 751 N N . PHE B 1 21 ? 13.061 44.004 28.607 1.00 10.25 6 P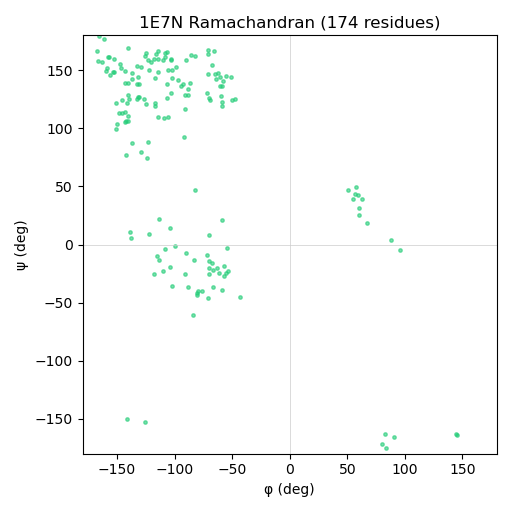HE B N 1
ATOM 752 C CA . PHE B 1 21 ? 12.497 45.186 29.263 1.00 11.31 6 PHE B CA 1
ATOM 753 C C . PHE B 1 21 ? 13.486 46.330 29.070 1.00 11.08 6 PHE B C 1
ATOM 754 O O . PHE B 1 21 ? 14.695 46.121 29.109 1.00 10.20 6 PHE B O 1
ATOM 762 N N . GLU B 1 22 ? 12.983 47.539 28.866 1.00 12.13 7 GLU B N 1
ATOM 763 C CA . GLU B 1 22 ? 13.876 48.670 28.632 1.00 14.40 7 GLU B CA 1
ATOM 764 C C . GLU B 1 22 ? 14.693 49.148 29.835 1.00 14.71 7 GLU B C 1
ATOM 765 O O . GLU B 1 22 ? 15.763 49.723 29.661 1.00 15.41 7 GLU B O 1
ATOM 771 N N . GLN B 1 23 ? 14.202 48.897 31.043 1.00 14.21 8 GLN B N 1
ATOM 772 C CA . GLN B 1 23 ? 14.915 49.274 32.254 1.00 14.77 8 GLN B CA 1
ATOM 773 C C . GLN B 1 23 ? 15.300 48.025 33.036 1.00 14.84 8 GLN B C 1
ATOM 774 O O . GLN B 1 23 ? 14.766 46.939 32.792 1.00 14.45 8 GLN B O 1
ATOM 780 N N . GLU B 1 24 ? 16.223 48.182 33.981 1.00 13.73 9 GLU B N 1
ATOM 781 C CA . GLU B 1 24 ? 16.670 47.061 34.788 1.00 14.03 9 GLU B CA 1
ATOM 782 C C . GLU B 1 24 ? 15.551 46.658 35.739 1.00 14.70 9 GLU B C 1
ATOM 783 O O . GLU B 1 24 ? 14.590 47.407 35.944 1.00 15.76 9 GLU B O 1
ATOM 789 N N . ASN B 1 25 ? 15.671 45.467 36.308 1.00 11.89 10 ASN B N 1
ATOM 790 C CA . ASN B 1 25 ? 14.666 44.951 37.220 1.00 12.43 10 ASN B CA 1
ATOM 791 C C . ASN B 1 25 ? 13.285 44.814 36.591 1.00 12.47 10 ASN B C 1
ATOM 792 O O . ASN B 1 25 ? 12.267 44.959 37.265 1.00 11.53 10 ASN B O 1
ATOM 797 N N . PHE B 1 26 ? 13.264 44.541 35.291 1.00 10.68 11 PHE B N 1
ATOM 798 C CA . PHE B 1 26 ? 12.021 44.314 34.564 1.00 12.91 11 PHE B CA 1
ATOM 799 C C . PHE B 1 26 ? 11.014 45.456 34.639 1.00 13.18 11 PHE B C 1
ATOM 800 O O . PHE B 1 26 ? 9.812 45.234 34.812 1.00 14.33 11 PHE B O 1
ATOM 808 N N . GLN B 1 27 ? 11.513 46.678 34.490 1.00 12.78 12 GLN B N 1
ATOM 809 C CA . GLN B 1 27 ? 10.671 47.866 34.521 1.00 11.87 12 GLN B CA 1
ATOM 810 C C . GLN B 1 27 ? 10.599 48.456 33.119 1.00 11.71 12 GLN B C 1
ATOM 811 O O . GLN B 1 27 ? 11.468 48.192 32.283 1.00 10.71 12 GLN B O 1
ATOM 817 N N . GLY B 1 28 ? 9.559 49.249 32.867 1.00 10.64 13 GLY B N 1
ATOM 818 C CA . GLY B 1 28 ? 9.409 49.888 31.570 1.00 9.64 13 GLY B CA 1
ATOM 819 C C . GLY B 1 28 ? 8.760 49.036 30.500 1.00 10.69 13 GLY B C 1
ATOM 820 O O . GLY B 1 28 ? 8.305 47.922 30.767 1.00 12.77 13 GLY B O 1
ATOM 821 N N . HIS B 1 29 ? 8.717 49.569 29.282 1.00 10.25 14 HIS B N 1
ATOM 822 C CA . HIS B 1 29 ? 8.132 48.870 28.148 1.00 12.33 14 HIS B CA 1
ATOM 823 C C . HIS B 1 29 ? 8.862 47.550 27.871 1.00 12.20 14 HIS B C 1
ATOM 824 O O . HIS B 1 29 ? 10.085 47.457 28.030 1.00 14.21 14 HIS B O 1
ATOM 831 N N . SER B 1 30 ? 8.106 46.539 27.450 1.00 10.20 15 SER B N 1
ATOM 832 C CA . SER B 1 30 ? 8.657 45.223 27.155 1.00 10.04 15 SER B CA 1
ATOM 833 C C . SER B 1 30 ? 8.548 44.866 25.672 1.00 8.83 15 SER B C 1
ATOM 834 O O . SER B 1 30 ? 7.741 45.427 24.939 1.00 7.35 15 SER B O 1
ATOM 837 N N . HIS B 1 31 ? 9.365 43.914 25.240 1.00 8.56 16 HIS B N 1
ATOM 838 C CA . HIS B 1 31 ? 9.384 43.489 23.846 1.00 9.83 16 HIS B CA 1
ATOM 839 C C . HIS B 1 31 ? 9.620 41.984 23.793 1.00 12.09 16 HIS B C 1
ATOM 840 O O . HIS B 1 31 ? 10.694 41.500 24.179 1.00 10.05 16 HIS B O 1
ATOM 847 N N . GLU B 1 32 ? 8.610 41.255 23.316 1.00 13.07 17 GLU B N 1
ATOM 848 C CA . GLU B 1 32 ? 8.662 39.792 23.250 1.00 15.01 17 GLU B CA 1
ATOM 849 C C . GLU B 1 32 ? 9.070 39.247 21.883 1.00 14.08 17 GLU B C 1
ATOM 850 O O . GLU B 1 32 ? 8.684 39.784 20.847 1.00 14.74 17 GLU B O 1
ATOM 856 N N . LEU B 1 33 ? 9.857 38.176 21.898 1.00 15.14 18 LEU B N 1
ATOM 857 C CA . LEU B 1 33 ? 10.321 37.517 20.677 1.00 14.32 18 LEU B CA 1
ATOM 858 C C . LEU B 1 33 ? 10.116 36.006 20.793 1.00 14.67 18 LEU B C 1
ATOM 859 O O . LEU B 1 33 ? 10.120 35.439 21.898 1.00 12.27 18 LEU B O 1
ATOM 864 N N . SER B 1 34 ? 9.958 35.355 19.647 1.00 12.85 19 SER B N 1
ATOM 865 C CA . SER B 1 34 ? 9.757 33.914 19.617 1.00 11.94 19 SER B CA 1
ATOM 866 C C . SER B 1 34 ? 10.571 33.364 18.461 1.00 11.71 19 SER B C 1
ATOM 867 O O . SER B 1 34 ? 10.432 32.208 18.072 1.00 13.94 19 SER B O 1
ATOM 870 N N . GLY B 1 35 ? 11.422 34.220 17.913 1.00 11.34 20 GLY B N 1
ATOM 871 C CA . GLY B 1 35 ? 12.273 33.831 16.808 1.00 10.41 20 GLY B CA 1
ATOM 872 C C . GLY B 1 35 ? 13.367 34.863 16.623 1.00 12.14 20 GLY B C 1
ATOM 873 O O . GLY B 1 35 ? 13.396 35.855 17.347 1.00 14.00 20 GLY B O 1
ATOM 874 N N . PRO B 1 36 ? 14.269 34.670 15.649 1.00 12.02 21 PRO B N 1
ATOM 875 C CA . PRO B 1 36 ? 15.381 35.585 15.361 1.00 12.58 21 PRO B CA 1
ATOM 876 C C . PRO B 1 36 ? 14.950 37.023 15.094 1.00 14.87 21 PRO B C 1
ATOM 877 O O . PRO B 1 36 ? 13.891 37.265 14.508 1.00 17.81 21 PRO B O 1
ATOM 881 N N . CYS B 1 37 ? 15.777 37.971 15.524 1.00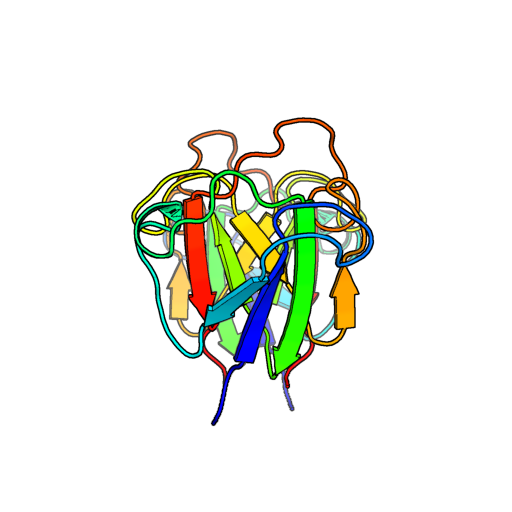 14.09 22 CYS B N 1
ATOM 882 C CA . CYS B 1 37 ? 15.528 39.394 15.300 1.00 14.60 22 CYS B CA 1
ATOM 883 C C . CYS B 1 37 ? 16.878 40.053 15.020 1.00 15.29 22 CYS B C 1
ATOM 884 O O . CYS B 1 37 ? 17.697 40.232 15.926 1.00 16.19 22 CYS B O 1
ATOM 887 N N . PRO B 1 38 ? 17.130 40.411 13.751 1.00 16.64 23 PRO B N 1
ATOM 888 C CA . PRO B 1 38 ? 18.383 41.048 13.327 1.00 16.46 23 PRO B CA 1
ATOM 889 C C . PRO B 1 38 ? 18.637 42.460 13.854 1.00 17.66 23 PRO B C 1
ATOM 890 O O . PRO B 1 38 ? 19.788 42.903 13.888 1.00 19.17 23 PRO B O 1
ATOM 894 N N . ASN B 1 39 ? 17.582 43.169 14.256 1.00 14.89 24 ASN B N 1
ATOM 895 C CA . ASN B 1 39 ? 17.745 44.524 14.779 1.00 14.74 24 ASN B CA 1
ATOM 896 C C . ASN B 1 39 ? 16.647 44.853 15.781 1.00 14.42 24 ASN B C 1
ATOM 897 O O . ASN B 1 39 ? 15.533 45.211 15.396 1.00 13.40 24 ASN B O 1
ATOM 902 N N . LEU B 1 40 ? 16.977 44.737 17.066 1.00 14.48 25 LEU B N 1
ATOM 903 C CA . LEU B 1 40 ? 16.029 44.988 18.154 1.00 15.68 25 LEU B CA 1
ATOM 904 C C . LEU B 1 40 ? 15.328 46.337 18.109 1.00 17.01 25 LEU B C 1
ATOM 905 O O . LEU B 1 40 ? 14.249 46.505 18.689 1.00 15.94 25 LEU B O 1
ATOM 910 N N . LYS B 1 41 ? 15.937 47.295 17.422 1.00 16.76 26 LYS B N 1
ATOM 911 C CA . LYS B 1 41 ? 15.356 48.621 17.303 1.00 19.26 26 LYS B CA 1
ATOM 912 C C . LYS B 1 41 ? 13.998 48.572 16.590 1.00 19.95 26 LYS B C 1
ATOM 913 O O . LYS B 1 41 ? 13.154 49.447 16.784 1.00 19.20 26 LYS B O 1
ATOM 919 N N . GLU B 1 42 ? 13.789 47.538 15.780 1.00 19.79 27 GLU B N 1
ATOM 920 C CA . GLU B 1 42 ? 12.542 47.375 15.039 1.00 20.79 27 GLU B CA 1
ATOM 921 C C . GLU B 1 42 ? 11.361 47.088 15.962 1.00 20.13 27 GLU B C 1
ATOM 922 O O . GLU B 1 42 ? 10.204 47.197 15.554 1.00 18.54 27 GLU B O 1
ATOM 928 N N . THR B 1 43 ? 11.652 46.711 17.201 1.00 17.92 28 THR B N 1
ATOM 929 C CA . THR B 1 43 ? 10.593 46.421 18.152 1.00 18.02 28 THR B CA 1
ATOM 930 C C . THR B 1 43 ? 10.225 47.690 18.917 1.00 18.75 28 THR B C 1
ATOM 931 O O . THR B 1 43 ? 9.252 47.710 19.674 1.00 18.95 28 THR B O 1
ATOM 935 N N . GLY B 1 44 A 11.003 48.748 18.705 1.00 17.90 28 GLY B N 1
ATOM 936 C CA . GLY B 1 44 A 10.748 50.001 19.388 1.00 19.34 28 GLY B CA 1
ATOM 937 C C . GLY B 1 44 A 11.611 50.118 20.630 1.00 21.39 28 GLY B C 1
ATOM 938 O O . GLY B 1 44 A 11.608 51.148 21.305 1.00 22.05 28 GLY B O 1
ATOM 939 N N . MET B 1 45 ? 12.354 49.055 20.928 1.00 21.15 29 MET B N 1
ATOM 940 C CA . MET B 1 45 ? 13.234 49.022 22.087 1.00 23.26 29 MET B CA 1
ATOM 941 C C . MET B 1 45 ? 14.273 50.143 22.040 1.00 24.75 29 MET B C 1
ATOM 942 O O . MET B 1 45 ? 15.047 50.244 21.088 1.00 23.80 29 MET B O 1
ATOM 947 N N . GLU B 1 46 ? 14.283 50.977 23.075 1.00 26.16 30 GLU B N 1
ATOM 948 C CA . GLU B 1 46 ? 15.238 52.075 23.171 1.00 30.04 30 GLU B CA 1
ATOM 949 C C . GLU B 1 46 ? 16.582 51.531 23.652 1.00 28.76 30 GLU B C 1
ATOM 950 O O . GLU B 1 46 ? 17.638 51.943 23.181 1.00 28.58 30 GLU B O 1
ATOM 956 N N . LYS B 1 47 ? 16.523 50.598 24.594 1.00 26.87 31 LYS B N 1
ATOM 957 C CA . LYS B 1 47 ? 17.720 49.981 25.138 1.00 24.11 31 LYS B CA 1
ATOM 958 C C . LYS B 1 47 ? 17.315 48.739 25.930 1.00 22.35 31 LYS B C 1
ATOM 959 O O . LYS B 1 47 ? 16.159 48.608 26.349 1.00 20.06 31 LYS B O 1
ATOM 965 N N . ALA B 1 48 ? 18.261 47.822 26.112 1.00 18.48 32 ALA B N 1
ATOM 966 C CA . ALA B 1 48 ? 18.006 46.607 26.869 1.00 16.37 32 ALA B CA 1
ATOM 967 C C . ALA B 1 48 ? 18.369 46.875 28.329 1.00 15.54 32 ALA B C 1
ATOM 968 O O . ALA B 1 48 ? 19.528 47.152 28.639 1.00 16.05 32 ALA B O 1
ATOM 970 N N . GLY B 1 49 ? 17.372 46.803 29.212 1.00 13.83 33 GLY B N 1
ATOM 971 C CA . GLY B 1 49 ? 17.597 47.037 30.632 1.00 12.70 33 GLY B CA 1
ATOM 972 C C . GLY B 1 49 ? 17.649 45.751 31.440 1.00 13.07 33 GLY B C 1
ATOM 973 O O . GLY B 1 49 ? 18.397 45.642 32.411 1.00 12.32 33 GLY B O 1
ATOM 974 N N . SER B 1 50 ? 16.838 44.775 31.047 1.00 12.00 34 SER B N 1
ATOM 975 C CA . SER B 1 50 ? 16.801 43.482 31.717 1.00 11.57 34 SER B CA 1
ATOM 976 C C . SER B 1 50 ? 16.117 42.488 30.794 1.00 13.34 34 SER B C 1
ATOM 977 O O . SER B 1 50 ? 15.349 42.878 29.904 1.00 12.30 34 SER B O 1
ATOM 980 N N . VAL B 1 51 ? 16.403 41.206 31.002 1.00 12.88 35 VAL B N 1
ATOM 981 C CA . VAL B 1 51 ? 15.840 40.165 30.165 1.00 12.81 35 VAL B CA 1
ATOM 982 C C . VAL B 1 51 ? 15.214 38.999 30.924 1.00 12.84 35 VAL B C 1
ATOM 983 O O . VAL B 1 51 ? 15.753 38.512 31.921 1.00 12.14 35 VAL B O 1
ATOM 987 N N . LEU B 1 52 ? 14.062 38.564 30.425 1.00 12.47 36 LEU B N 1
ATOM 988 C CA . LEU B 1 52 ? 13.327 37.446 30.991 1.00 13.22 36 LEU B CA 1
ATOM 989 C C . LEU B 1 52 ? 13.275 36.360 29.912 1.00 13.52 36 LEU B C 1
ATOM 990 O O . LEU B 1 52 ? 12.793 36.599 28.805 1.00 12.75 36 LEU B O 1
ATOM 995 N N . VAL B 1 53 ? 13.799 35.180 30.222 1.00 13.73 37 VAL B N 1
ATOM 996 C CA . VAL B 1 53 ? 13.785 34.076 29.270 1.00 14.77 37 VAL B CA 1
ATOM 997 C C . VAL B 1 53 ? 12.803 33.005 29.734 1.00 16.87 37 VAL B C 1
ATOM 998 O O . VAL B 1 53 ? 13.057 32.296 30.711 1.00 17.14 37 VAL B O 1
ATOM 1002 N N . GLN B 1 54 ? 11.681 32.893 29.028 1.00 19.82 38 GLN B N 1
ATOM 1003 C CA . GLN B 1 54 ? 10.650 31.913 29.356 1.00 21.36 38 GLN B CA 1
ATOM 1004 C C . GLN B 1 54 ? 11.060 30.561 28.792 1.00 20.34 38 GLN B C 1
ATOM 1005 O O . GLN B 1 54 ? 10.918 29.534 29.450 1.00 21.49 38 GLN B O 1
ATOM 1011 N N . ALA B 1 55 ? 11.557 30.570 27.561 1.00 18.31 39 ALA B N 1
ATOM 1012 C CA . ALA B 1 55 ? 11.987 29.349 26.894 1.00 17.81 39 ALA B CA 1
ATOM 1013 C C . ALA B 1 55 ? 13.189 29.682 26.020 1.00 18.23 39 ALA B C 1
ATOM 1014 O O . ALA B 1 55 ? 13.118 30.575 25.178 1.00 16.74 39 ALA B O 1
ATOM 1016 N N . GLY B 1 56 ? 14.294 28.967 26.227 1.00 19.73 40 GLY B N 1
ATOM 1017 C CA . GLY B 1 56 ? 15.498 29.231 25.455 1.00 20.29 40 GLY B CA 1
ATOM 1018 C C . GLY B 1 56 ? 16.236 27.961 25.082 1.00 21.20 40 GLY B C 1
ATOM 1019 O O . GLY B 1 56 ? 15.606 26.918 24.916 1.00 24.40 40 GLY B O 1
ATOM 1020 N N . PRO B 1 57 ? 17.571 28.008 24.945 1.00 18.87 41 PRO B N 1
ATOM 1021 C CA . PRO B 1 57 ? 18.421 29.189 25.125 1.00 16.03 41 PRO B CA 1
ATOM 1022 C C . PRO B 1 57 ? 18.479 30.109 23.910 1.00 15.03 41 PRO B C 1
ATOM 1023 O O . PRO B 1 57 ? 18.151 29.717 22.789 1.00 12.95 41 PRO B O 1
ATOM 1027 N N . TRP B 1 58 ? 18.914 31.338 24.149 1.00 13.83 42 TRP B N 1
ATOM 1028 C CA . TRP B 1 58 ? 19.060 32.327 23.088 1.00 13.48 42 TRP B CA 1
ATOM 1029 C C . TRP B 1 58 ? 20.481 32.868 23.129 1.00 13.93 42 TRP B C 1
ATOM 1030 O O . TRP B 1 58 ? 21.188 32.723 24.131 1.00 13.62 42 TRP B O 1
ATOM 1041 N N . VAL B 1 59 ? 20.895 33.492 22.036 1.00 13.72 43 VAL B N 1
ATOM 1042 C CA . VAL B 1 59 ? 22.197 34.127 21.982 1.00 14.56 43 VAL B CA 1
ATOM 1043 C C . VAL B 1 59 ? 21.934 35.561 21.526 1.00 15.30 43 VAL B C 1
ATOM 1044 O O . VAL B 1 59 ? 21.276 35.787 20.507 1.00 13.69 43 VAL B O 1
ATOM 1048 N N . GLY B 1 60 ? 22.418 36.522 22.308 1.00 14.84 44 GLY B N 1
ATOM 1049 C CA . GLY B 1 60 ? 22.235 37.921 21.970 1.00 13.31 44 GLY B CA 1
ATOM 1050 C C . GLY B 1 60 ? 23.524 38.478 21.402 1.00 12.96 44 GLY B C 1
ATOM 1051 O O . GLY B 1 60 ? 24.594 37.919 21.627 1.00 12.30 44 GLY B O 1
ATOM 1052 N N . TYR B 1 61 ? 23.436 39.572 20.658 1.00 13.00 45 TYR B N 1
ATOM 1053 C CA . TYR B 1 61 ? 24.630 40.166 20.071 1.00 14.79 45 TYR B CA 1
ATOM 1054 C C . TYR B 1 61 ? 24.671 41.653 20.333 1.00 15.34 45 TYR B C 1
ATOM 1055 O O . TYR B 1 61 ? 23.635 42.319 20.342 1.00 13.53 45 TYR B O 1
ATOM 1064 N N . GLU B 1 62 ? 25.880 42.162 20.552 1.00 16.19 46 GLU B N 1
ATOM 1065 C CA . GLU B 1 62 ? 26.105 43.580 20.813 1.00 15.75 46 GLU B CA 1
ATOM 1066 C C . GLU B 1 62 ? 25.614 44.461 19.663 1.00 15.39 46 GLU B C 1
ATOM 1067 O O . GLU B 1 62 ? 25.054 45.531 19.888 1.00 15.15 46 GLU B O 1
ATOM 1073 N N . GLN B 1 63 ? 25.827 44.003 18.434 1.00 14.42 47 GLN B N 1
ATOM 1074 C CA . GLN B 1 63 ? 25.437 44.761 17.249 1.00 15.96 47 GLN B CA 1
ATOM 1075 C C . GLN B 1 63 ? 24.330 44.068 16.453 1.00 16.14 47 GLN B C 1
ATOM 1076 O O . GLN B 1 63 ? 24.032 42.887 16.668 1.00 14.67 47 GLN B O 1
ATOM 1082 N N . ALA B 1 64 ? 23.731 44.810 15.526 1.00 14.71 48 ALA B N 1
ATOM 1083 C CA . ALA B 1 64 ? 22.658 44.278 14.693 1.00 14.03 48 ALA B CA 1
ATOM 1084 C C . ALA B 1 64 ? 23.166 43.196 13.744 1.00 14.44 48 ALA B C 1
ATOM 1085 O O . ALA B 1 64 ? 24.339 43.175 13.386 1.00 15.81 48 ALA B O 1
ATOM 1087 N N . ASN B 1 65 ? 22.270 42.301 13.343 1.00 15.46 49 ASN B N 1
ATOM 1088 C CA . ASN B 1 65 ? 22.595 41.214 12.425 1.00 17.30 49 ASN B CA 1
ATOM 1089 C C . ASN B 1 65 ? 23.630 40.223 12.951 1.00 17.87 49 ASN B C 1
ATOM 1090 O O . ASN B 1 65 ? 24.495 39.766 12.203 1.00 15.98 49 ASN B O 1
ATOM 1095 N N . CYS B 1 66 ? 23.540 39.899 14.237 1.00 17.57 50 CYS B N 1
ATOM 1096 C CA . CYS B 1 66 ? 24.447 38.938 14.863 1.00 18.67 50 CYS B CA 1
ATOM 1097 C C . CYS B 1 66 ? 25.933 39.278 14.770 1.00 18.90 50 CYS B C 1
ATOM 1098 O O . CYS B 1 66 ? 26.751 38.436 14.402 1.00 20.41 50 CYS B O 1
ATOM 1101 N N . LYS B 1 67 ? 26.290 40.505 15.120 1.00 18.74 51 LYS B N 1
ATOM 1102 C CA . LYS B 1 67 ? 27.685 40.908 15.071 1.00 17.75 51 LYS B CA 1
ATOM 1103 C C . LYS B 1 67 ? 28.163 41.415 16.425 1.00 16.19 51 LYS B C 1
ATOM 1104 O O . LYS B 1 67 ? 27.361 41.815 17.272 1.00 15.15 51 LYS B O 1
ATOM 1110 N N . GLY B 1 68 ? 29.477 41.391 16.624 1.00 13.65 52 GLY B N 1
ATOM 1111 C CA . GLY B 1 68 ? 30.038 41.861 17.874 1.00 11.83 52 GLY B CA 1
ATOM 1112 C C . GLY B 1 68 ? 29.992 40.804 18.959 1.00 12.48 52 GLY B C 1
ATOM 1113 O O . GLY B 1 68 ? 29.814 39.613 18.679 1.00 12.15 52 GLY B O 1
ATOM 1114 N N . GLU B 1 69 ? 30.146 41.248 20.202 1.00 10.28 53 GLU B N 1
ATOM 1115 C CA . GLU B 1 69 ? 30.144 40.360 21.355 1.00 10.41 53 GLU B CA 1
ATOM 1116 C C . GLU B 1 69 ? 28.852 39.530 21.473 1.00 9.56 53 GLU B C 1
ATOM 1117 O O . GLU B 1 69 ? 27.746 40.020 21.204 1.00 5.54 53 GLU B O 1
ATOM 1123 N N . GLN B 1 70 ? 29.018 38.269 21.872 1.00 8.64 54 GLN B N 1
ATOM 1124 C CA . GLN B 1 70 ? 27.906 37.334 22.037 1.00 7.69 54 GLN B CA 1
ATOM 1125 C C . GLN B 1 70 ? 27.568 37.190 23.513 1.00 8.09 54 GLN B C 1
ATOM 1126 O O . GLN B 1 70 ? 28.445 37.315 24.367 1.00 8.17 54 GLN B O 1
ATOM 1132 N N . PHE B 1 71 ? 26.299 36.915 23.802 1.00 7.84 55 PHE B N 1
ATOM 1133 C CA . PHE B 1 71 ? 25.818 36.755 25.173 1.00 9.74 55 PHE B CA 1
ATOM 1134 C C . PHE B 1 71 ? 24.814 35.606 25.220 1.00 10.84 55 PHE B C 1
ATOM 1135 O O . PHE B 1 71 ? 23.859 35.583 24.442 1.00 12.22 55 PHE B O 1
ATOM 1143 N N . VAL B 1 72 ? 25.010 34.660 26.132 1.00 10.90 56 VAL B N 1
ATOM 1144 C CA . VAL B 1 72 ? 24.081 33.537 26.218 1.00 11.39 56 VAL B CA 1
ATOM 1145 C C . VAL B 1 72 ? 22.924 33.780 27.185 1.00 12.98 56 VAL B C 1
ATOM 1146 O O . VAL B 1 72 ? 23.144 34.148 28.340 1.00 13.36 56 VAL B O 1
ATOM 1150 N N . PHE B 1 73 ? 21.697 33.565 26.709 1.00 10.51 57 PHE B N 1
ATOM 1151 C CA . PHE B 1 73 ? 20.515 33.721 27.549 1.00 11.20 57 PHE B CA 1
ATOM 1152 C C . PHE B 1 73 ? 19.819 32.379 27.744 1.00 12.12 57 PHE B C 1
ATOM 1153 O O . PHE B 1 73 ? 19.221 31.812 26.822 1.00 10.01 57 PHE B O 1
ATOM 1161 N N . GLU B 1 74 ? 19.908 31.877 28.965 1.00 12.00 58 GLU B N 1
ATOM 1162 C CA . GLU B 1 74 ? 19.298 30.612 29.313 1.00 13.34 58 GLU B CA 1
ATOM 1163 C C . GLU B 1 74 ? 18.032 30.890 30.105 1.00 13.58 58 GLU B C 1
ATOM 1164 O O . GLU B 1 74 ? 17.864 31.986 30.649 1.00 13.72 58 GLU B O 1
ATOM 1170 N N . LYS B 1 75 ? 17.135 29.909 30.155 1.00 13.53 59 LYS B N 1
ATOM 1171 C CA . LYS B 1 75 ? 15.888 30.070 30.889 1.00 15.01 59 LYS B CA 1
ATOM 1172 C C . LYS B 1 75 ? 16.148 30.642 32.278 1.00 15.00 59 LYS B C 1
ATOM 1173 O O . LYS B 1 75 ? 16.929 30.086 33.052 1.00 16.64 59 LYS B O 1
ATOM 1179 N N . GLY B 1 76 ? 15.487 31.753 32.586 1.00 15.29 60 GLY B N 1
ATOM 1180 C CA . GLY B 1 76 ? 15.661 32.397 33.873 1.00 13.72 60 GLY B CA 1
ATOM 1181 C C . GLY B 1 76 ? 15.589 33.907 33.736 1.00 15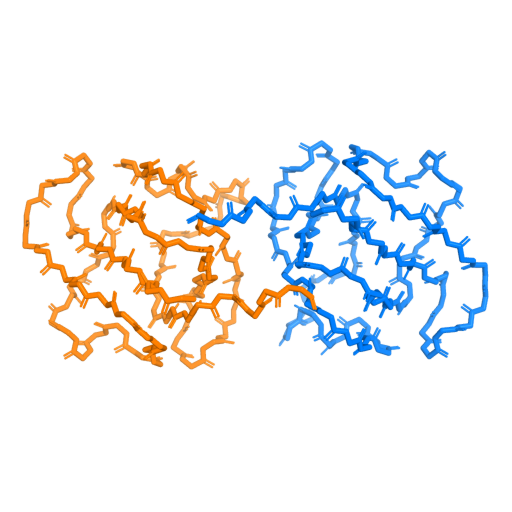.58 60 GLY B C 1
ATOM 1182 O O . GLY B 1 76 ? 15.120 34.420 32.714 1.00 16.31 60 GLY B O 1
ATOM 1183 N N . GLU B 1 77 ? 16.078 34.620 34.748 1.00 15.29 61 GLU B N 1
ATOM 1184 C CA . GLU B 1 77 ? 16.041 36.075 34.756 1.00 15.98 61 GLU B CA 1
ATOM 1185 C C . GLU B 1 77 ? 17.412 36.745 34.703 1.00 14.56 61 GLU B C 1
ATOM 1186 O O . GLU B 1 77 ? 18.389 36.220 35.226 1.00 13.07 61 GLU B O 1
ATOM 1192 N N . TYR B 1 78 ? 17.452 37.915 34.070 1.00 12.94 62 TYR B N 1
ATOM 1193 C CA . TYR B 1 78 ? 18.654 38.739 33.941 1.00 12.42 62 TYR B CA 1
ATOM 1194 C C . TYR B 1 78 ? 18.167 40.166 34.215 1.00 12.24 62 TYR B C 1
ATOM 1195 O O . TYR B 1 78 ? 17.815 40.898 33.294 1.00 13.28 62 TYR B O 1
ATOM 1204 N N . PRO B 1 79 ? 18.142 40.571 35.494 1.00 12.46 63 PRO B N 1
ATOM 1205 C CA . PRO B 1 79 ? 17.688 41.894 35.943 1.00 11.55 63 PRO B CA 1
ATOM 1206 C C . PRO B 1 79 ? 18.551 43.100 35.623 1.00 11.18 63 PRO B C 1
ATOM 1207 O O . PRO B 1 79 ? 18.092 44.238 35.753 1.00 8.76 63 PRO B O 1
ATOM 1211 N N . ARG B 1 80 ? 19.791 42.868 35.210 1.00 11.20 64 ARG B N 1
ATOM 1212 C CA . ARG B 1 80 ? 20.677 43.980 34.898 1.00 12.96 64 ARG B CA 1
ATOM 1213 C C . ARG B 1 80 ? 21.732 43.545 33.878 1.00 14.90 64 ARG B C 1
ATOM 1214 O O . ARG B 1 80 ? 22.146 42.383 33.868 1.00 15.37 64 ARG B O 1
ATOM 1222 N N . TRP B 1 81 ? 22.170 44.476 33.030 1.00 14.06 65 TRP B N 1
ATOM 1223 C CA . TRP B 1 81 ? 23.153 44.166 31.998 1.00 14.25 65 TRP B CA 1
ATOM 1224 C C . TRP B 1 81 ? 24.313 43.296 32.476 1.00 14.94 65 TRP B C 1
ATOM 1225 O O . TRP B 1 81 ? 24.689 42.344 31.794 1.00 14.92 65 TRP B O 1
ATOM 1236 N N . AS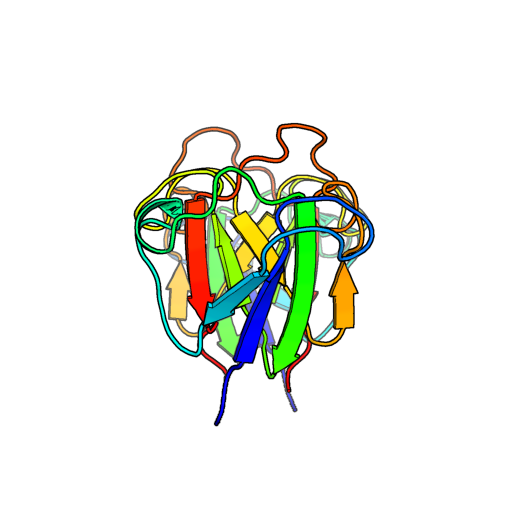P B 1 82 ? 24.885 43.611 33.634 1.00 14.57 66 ASP B N 1
ATOM 1237 C CA . ASP B 1 82 ? 25.988 42.807 34.138 1.00 15.33 66 ASP B CA 1
ATOM 1238 C C . ASP B 1 82 ? 25.538 41.421 34.591 1.00 15.58 66 ASP B C 1
ATOM 1239 O O . ASP B 1 82 ? 26.311 40.675 35.190 1.00 16.67 66 ASP B O 1
ATOM 1244 N N . SER B 1 83 ? 24.285 41.076 34.315 1.00 13.82 67 SER B N 1
ATOM 1245 C CA . SER B 1 83 ? 23.794 39.744 34.657 1.00 13.89 67 SER B CA 1
ATOM 1246 C C . SER B 1 83 ? 24.032 38.845 33.451 1.00 11.23 67 SER B C 1
ATOM 1247 O O . SER B 1 83 ? 24.160 37.632 33.599 1.00 10.57 67 SER B O 1
ATOM 1250 N N . TRP B 1 84 ? 24.090 39.445 32.259 1.00 10.86 68 TRP B N 1
ATOM 1251 C CA . TRP B 1 84 ? 24.299 38.677 31.035 1.00 10.61 68 TRP B CA 1
ATOM 1252 C C . TRP B 1 84 ? 25.681 38.861 30.409 1.00 12.15 68 TRP B C 1
ATOM 1253 O O . TRP B 1 84 ? 26.008 38.229 29.402 1.00 12.34 68 TRP B O 1
ATOM 1264 N N . THR B 1 85 ? 26.493 39.738 30.984 1.00 11.80 69 THR B N 1
ATOM 1265 C CA . THR B 1 85 ? 27.847 39.895 30.481 1.00 10.71 69 THR B CA 1
ATOM 1266 C C . THR B 1 85 ? 28.826 40.088 31.619 1.00 11.61 69 THR B C 1
ATOM 1267 O O . THR B 1 85 ? 28.544 40.798 32.592 1.00 11.74 69 THR B O 1
ATOM 1271 N N . SER B 1 86 ? 29.975 39.436 31.495 1.00 12.03 70 SER B N 1
ATOM 1272 C CA . SER B 1 86 ? 31.021 39.534 32.496 1.00 13.11 70 SER B CA 1
ATOM 1273 C C . SER B 1 86 ? 32.314 40.054 31.860 1.00 12.75 70 SER B C 1
ATOM 1274 O O . SER B 1 86 ? 33.359 40.073 32.496 1.00 13.59 70 SER B O 1
ATOM 1277 N N . SER B 1 87 A 32.239 40.488 30.606 1.00 13.50 70 SER B N 1
ATOM 1278 C CA . SER B 1 87 A 33.426 41.008 29.924 1.00 14.08 70 SER B CA 1
ATOM 1279 C C . SER B 1 87 A 33.639 42.464 30.300 1.00 13.45 70 SER B C 1
ATOM 1280 O O . SER B 1 87 A 34.695 43.028 30.031 1.00 14.68 70 SER B O 1
ATOM 1283 N N . ARG B 1 88 ? 32.625 43.070 30.907 1.00 14.03 71 ARG B N 1
ATOM 1284 C CA . ARG B 1 88 ? 32.704 44.464 31.321 1.00 16.04 71 ARG B CA 1
ATOM 1285 C C . ARG B 1 88 ? 32.785 45.428 30.121 1.00 15.90 71 ARG B C 1
ATOM 1286 O O . ARG B 1 88 ? 33.197 46.581 30.270 1.00 16.91 71 ARG B O 1
ATOM 1294 N N . ARG B 1 89 A 32.403 44.971 28.933 1.00 12.32 71 ARG B N 1
ATOM 1295 C CA . ARG B 1 89 A 32.473 45.850 27.767 1.00 11.01 71 ARG B CA 1
ATOM 1296 C C . ARG B 1 89 A 31.296 46.790 27.551 1.00 10.52 71 ARG B C 1
ATOM 1297 O O . ARG B 1 89 A 31.474 48.006 27.564 1.00 9.48 71 ARG B O 1
ATOM 1305 N N . THR B 1 90 ? 30.099 46.237 27.366 1.00 8.79 72 THR B N 1
ATOM 1306 C CA . THR B 1 90 ? 28.938 47.072 27.069 1.00 10.42 72 THR B CA 1
ATOM 1307 C C . THR B 1 90 ? 27.595 46.419 27.410 1.00 11.25 72 THR B C 1
ATOM 1308 O O . THR B 1 90 ? 27.511 45.196 27.549 1.00 11.01 72 THR B O 1
ATOM 1312 N N . ASP B 1 91 ? 26.551 47.241 27.537 1.00 8.53 73 ASP B N 1
ATOM 1313 C CA . ASP B 1 91 ? 25.212 46.733 27.832 1.00 10.66 73 ASP B CA 1
ATOM 1314 C C . ASP B 1 91 ? 24.375 46.771 26.549 1.00 11.11 73 ASP B C 1
ATOM 1315 O O . ASP B 1 91 ? 23.149 46.641 26.568 1.00 10.61 73 ASP B O 1
ATOM 1320 N N . SER B 1 92 ? 25.066 46.947 25.431 1.00 10.85 74 SER B N 1
ATOM 1321 C CA . SER B 1 92 ? 24.431 47.010 24.128 1.00 11.32 74 SER B CA 1
ATOM 1322 C C . SER B 1 92 ? 23.932 45.627 23.689 1.00 11.40 74 SER B C 1
ATOM 1323 O O . SER B 1 92 ? 24.669 44.641 23.745 1.00 8.96 74 SER B O 1
ATOM 1326 N N . LEU B 1 93 ? 22.673 45.570 23.260 1.00 10.14 75 LEU B N 1
ATOM 1327 C CA . LEU B 1 93 ? 22.045 44.331 22.807 1.00 10.24 75 LEU B CA 1
ATOM 1328 C C . LEU B 1 93 ? 21.197 44.708 21.592 1.00 10.39 75 LEU B C 1
ATOM 1329 O O . LEU B 1 93 ? 20.140 45.320 21.735 1.00 11.58 75 LEU B O 1
ATOM 1334 N N . SER B 1 94 ? 21.655 44.337 20.400 1.00 11.94 76 SER B N 1
ATOM 1335 C CA . SER B 1 94 ? 20.966 44.716 19.164 1.00 12.12 76 SER B CA 1
ATOM 1336 C C . SER B 1 94 ? 20.329 43.626 18.323 1.00 10.95 76 SER B C 1
ATOM 1337 O O . SER B 1 94 ? 19.557 43.926 17.418 1.00 10.43 76 SER B O 1
ATOM 1340 N N . SER B 1 95 ? 20.658 42.370 18.593 1.00 11.14 77 SER B N 1
ATOM 1341 C CA . SER B 1 95 ? 20.063 41.269 17.847 1.00 12.51 77 SER B CA 1
ATOM 1342 C C . SER B 1 95 ? 20.032 40.004 18.702 1.00 13.13 77 SER B C 1
ATOM 1343 O O . SER B 1 95 ? 20.894 39.790 19.555 1.00 10.39 77 SER B O 1
ATOM 1346 N N . LEU B 1 96 ? 19.014 39.182 18.467 1.00 14.21 78 LEU B N 1
ATOM 1347 C CA . LEU B 1 96 ? 18.799 37.951 19.220 1.00 14.27 78 LEU B CA 1
ATOM 1348 C C . LEU B 1 96 ? 18.265 36.833 18.334 1.00 14.21 78 LEU B C 1
ATOM 1349 O O . LEU B 1 96 ? 17.550 37.093 17.370 1.00 13.12 78 LEU B O 1
ATOM 1354 N N . ARG B 1 97 ? 18.604 35.591 18.678 1.00 14.43 79 ARG B N 1
ATOM 1355 C CA . ARG B 1 97 ? 18.120 34.428 17.940 1.00 14.20 79 ARG B CA 1
ATOM 1356 C C . ARG B 1 97 ? 18.151 33.201 18.833 1.00 15.76 79 ARG B C 1
ATOM 1357 O O . ARG B 1 97 ? 19.019 33.074 19.703 1.00 16.12 79 ARG B O 1
ATOM 1365 N N . PRO B 1 98 ? 17.184 32.288 18.652 1.00 15.62 80 PRO B N 1
ATOM 1366 C CA . PRO B 1 98 ? 17.162 31.073 19.472 1.00 16.46 80 PRO B CA 1
ATOM 1367 C C . PRO B 1 98 ? 18.417 30.277 19.115 1.00 17.37 80 PRO B C 1
ATOM 1368 O O . PRO B 1 98 ? 18.869 30.317 17.973 1.00 17.81 80 PRO B O 1
ATOM 1372 N N . ILE B 1 99 ? 18.998 29.571 20.074 1.00 18.32 81 ILE B N 1
ATOM 1373 C CA . ILE B 1 99 ? 20.191 28.785 19.770 1.00 19.68 81 ILE B CA 1
ATOM 1374 C C . ILE B 1 99 ? 19.795 27.394 19.290 1.00 21.95 81 ILE B C 1
ATOM 1375 O O . ILE B 1 99 ? 18.939 26.746 19.888 1.00 21.69 81 ILE B O 1
ATOM 1380 N N . LYS B 1 100 ? 20.421 26.950 18.204 1.00 26.03 82 LYS B N 1
ATOM 1381 C CA . LYS B 1 100 ? 20.165 25.627 17.623 1.00 31.43 82 LYS B CA 1
ATOM 1382 C C . LYS B 1 100 ? 20.464 24.544 18.661 1.00 32.72 82 LYS B C 1
ATOM 1383 O O . LYS B 1 100 ? 21.598 24.421 19.119 1.00 34.71 82 LYS B O 1
ATOM 1389 N N . VAL B 1 101 ? 19.458 23.755 19.022 1.00 34.25 83 VAL B N 1
ATOM 1390 C CA . VAL B 1 101 ? 19.648 22.711 20.019 1.00 38.39 83 VAL B CA 1
ATOM 1391 C C . VAL B 1 101 ? 20.009 21.340 19.451 1.00 41.14 83 VAL B C 1
ATOM 1392 O O . VAL B 1 101 ? 19.446 20.898 18.449 1.00 41.11 83 VAL B O 1
ATOM 1396 N N . ASP B 1 102 ? 20.954 20.687 20.130 1.00 44.33 84 ASP B N 1
ATOM 1397 C CA . ASP B 1 102 ? 21.481 19.368 19.781 1.00 46.05 84 ASP B CA 1
ATOM 1398 C C . ASP B 1 102 ? 22.703 19.465 18.875 1.00 45.53 84 ASP B C 1
ATOM 1399 O O . ASP B 1 102 ? 22.610 19.082 17.689 1.00 45.41 84 ASP B O 1
#

Organism: Mus musculus (NCBI:txid10090)

CATH classification: 2.60.20.10